Protein AF-A0A945Q349-F1 (afdb_monomer)

Sequence (200 aa):
MTHVNSIQRQEYARFEGAGATAEVVLVQARHFFLENVSLNFPQTTENVIGLWNAFKGKDIKMAKAVWYHPELAGFWYRPFSAASGPSCIAFTSEWDIHAADEKLRPDMALLGYYCAPKGQALGPVEAEKVIDTIGVGGVNKSFRGNSLELAMAPDPNQQEPLARLVRGASASGGGAGTDYFPFNMAEVYTIHGGCSGTDC

Solvent-accessible surface area (backbone atoms only — not comparable to full-atom values): 11365 Å² total; per-residue (Å²): 79,77,50,74,62,79,42,32,38,34,40,42,49,40,33,51,51,93,69,24,43,32,43,39,38,42,40,33,38,29,71,48,96,88,49,44,39,27,29,64,72,92,72,43,46,72,60,52,51,68,51,30,46,72,44,61,96,56,67,70,50,71,57,74,74,44,81,47,72,54,93,83,47,51,31,43,33,21,44,32,31,39,96,87,54,37,30,27,36,23,33,32,34,59,37,72,55,41,88,69,4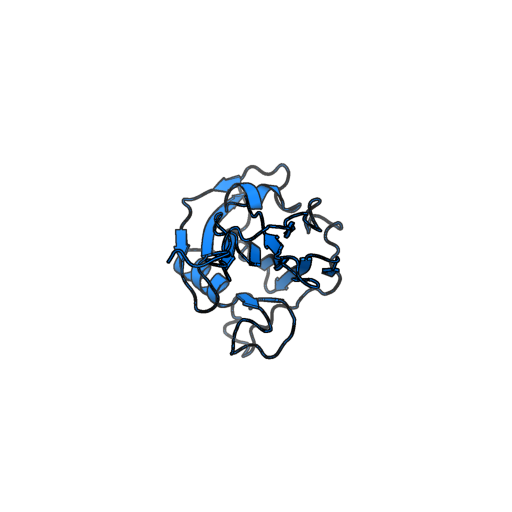2,92,82,57,37,22,30,32,39,38,41,36,38,40,30,41,26,76,90,42,83,64,48,73,70,57,47,49,56,48,56,64,30,55,40,44,28,79,71,35,90,90,39,92,50,88,50,82,46,51,41,45,80,72,54,96,87,50,100,67,48,71,33,46,69,48,82,74,65,50,48,81,51,92,54,39,41,24,90,60,66,82,69,92,37,60,42,80,54,81,67,94,76,70,82,86,65,95,79,126

Mean predicted aligned error: 9.29 Å

Structure (mmCIF, N/CA/C/O backbone):
data_AF-A0A945Q349-F1
#
_entry.id   AF-A0A945Q349-F1
#
loop_
_atom_site.group_PDB
_atom_site.id
_atom_site.type_symbol
_atom_site.label_atom_id
_atom_site.label_alt_id
_atom_site.label_comp_id
_atom_site.label_asym_id
_atom_site.label_entity_id
_atom_site.label_seq_id
_atom_site.pdbx_PDB_ins_code
_atom_site.Cartn_x
_atom_site.Cartn_y
_atom_site.Cartn_z
_atom_site.occupancy
_atom_site.B_iso_or_equiv
_atom_site.auth_seq_id
_atom_site.auth_comp_id
_atom_site.auth_asym_id
_atom_site.auth_atom_id
_atom_site.pdbx_PDB_model_num
ATOM 1 N N . MET A 1 1 ? -2.811 -14.040 -2.163 1.00 72.06 1 MET A N 1
ATOM 2 C CA . MET A 1 1 ? -2.972 -14.422 -3.583 1.00 72.06 1 MET A CA 1
ATOM 3 C C . MET A 1 1 ? -1.786 -13.872 -4.349 1.00 72.06 1 MET A C 1
ATOM 5 O O . MET A 1 1 ? -1.480 -12.703 -4.178 1.00 72.06 1 MET A O 1
ATOM 9 N N . THR A 1 2 ? -1.119 -14.687 -5.162 1.00 78.38 2 THR A N 1
ATOM 10 C CA . THR A 1 2 ? 0.006 -14.230 -5.990 1.00 78.38 2 THR A CA 1
ATOM 11 C C . THR A 1 2 ? -0.418 -14.242 -7.450 1.00 78.38 2 THR A C 1
ATOM 13 O O . THR A 1 2 ? -0.973 -15.234 -7.916 1.00 78.38 2 THR A O 1
ATOM 16 N N . HIS A 1 3 ? -0.162 -13.148 -8.159 1.00 79.69 3 HIS A N 1
ATOM 17 C CA . HIS A 1 3 ? -0.365 -13.034 -9.598 1.00 79.69 3 HIS A CA 1
ATOM 18 C C . HIS A 1 3 ? 0.970 -12.703 -10.263 1.00 79.69 3 HIS A C 1
ATOM 20 O O . HIS A 1 3 ? 1.715 -11.855 -9.777 1.00 79.69 3 HIS A O 1
ATOM 26 N N . VAL A 1 4 ? 1.293 -13.374 -11.364 1.00 81.62 4 VAL A N 1
ATOM 27 C CA . VAL A 1 4 ? 2.570 -13.199 -12.064 1.00 81.62 4 VAL A CA 1
ATOM 28 C C . VAL A 1 4 ? 2.305 -13.142 -13.559 1.00 81.62 4 VAL A C 1
ATOM 30 O O . VAL A 1 4 ? 1.641 -14.024 -14.096 1.00 81.62 4 VAL A O 1
ATOM 33 N N . ASN A 1 5 ? 2.850 -12.130 -14.229 1.00 83.19 5 ASN A N 1
ATOM 34 C CA . ASN A 1 5 ? 2.959 -12.091 -15.685 1.00 83.19 5 ASN A CA 1
ATOM 35 C C . ASN A 1 5 ? 4.443 -11.946 -16.095 1.00 83.19 5 ASN A C 1
ATOM 37 O O . ASN A 1 5 ? 5.346 -12.169 -15.276 1.00 83.19 5 ASN A O 1
ATOM 41 N N . SER A 1 6 ? 4.706 -11.639 -17.368 1.00 83.50 6 SER A N 1
ATOM 42 C CA . SER A 1 6 ? 6.069 -11.509 -17.902 1.00 83.50 6 SER A CA 1
ATOM 43 C C . SER A 1 6 ? 6.864 -10.361 -17.277 1.00 83.50 6 SER A C 1
ATOM 45 O O . SER A 1 6 ? 8.062 -10.526 -17.079 1.00 83.50 6 SER A O 1
ATOM 47 N N . ILE A 1 7 ? 6.207 -9.252 -16.927 1.00 86.56 7 ILE A N 1
ATOM 48 C CA . ILE A 1 7 ? 6.857 -7.986 -16.551 1.00 86.56 7 ILE A CA 1
ATOM 49 C C . ILE A 1 7 ? 6.587 -7.549 -15.103 1.00 86.56 7 ILE A C 1
ATOM 51 O O . ILE A 1 7 ? 7.172 -6.588 -14.625 1.00 86.56 7 ILE A O 1
ATOM 55 N N . GLN A 1 8 ? 5.724 -8.244 -14.360 1.00 89.19 8 GLN A N 1
ATOM 56 C CA . GLN A 1 8 ? 5.479 -7.962 -12.944 1.00 89.19 8 GLN A CA 1
ATOM 57 C C . GLN A 1 8 ? 5.012 -9.190 -12.157 1.00 89.19 8 GLN A C 1
ATOM 59 O O . GLN A 1 8 ? 4.338 -10.093 -12.667 1.00 89.19 8 GLN A O 1
ATOM 64 N N . ARG A 1 9 ? 5.344 -9.188 -10.868 1.00 86.12 9 ARG A N 1
ATOM 65 C CA . ARG A 1 9 ? 4.814 -10.072 -9.828 1.00 86.12 9 ARG A CA 1
ATOM 66 C C . ARG A 1 9 ? 4.023 -9.227 -8.838 1.00 86.12 9 ARG A C 1
ATOM 68 O O . ARG A 1 9 ? 4.457 -8.151 -8.455 1.00 86.12 9 ARG A O 1
ATOM 75 N N . GLN A 1 10 ? 2.874 -9.728 -8.412 1.00 87.19 10 GLN A N 1
ATOM 76 C CA . GLN A 1 10 ? 2.040 -9.094 -7.403 1.00 87.19 10 GLN A CA 1
ATOM 77 C C . GLN A 1 10 ? 1.653 -10.086 -6.322 1.00 87.19 10 GLN A C 1
ATOM 79 O O . GLN A 1 10 ? 1.307 -11.236 -6.608 1.00 87.19 10 GLN A O 1
ATOM 84 N N . GLU A 1 11 ? 1.663 -9.625 -5.082 1.00 84.75 11 GLU A N 1
ATOM 85 C CA . GLU A 1 11 ? 1.237 -10.393 -3.926 1.00 84.75 11 GLU A CA 1
ATOM 86 C C . GLU A 1 11 ? 0.206 -9.601 -3.134 1.00 84.75 11 GLU A C 1
ATOM 88 O O . GLU A 1 11 ? 0.479 -8.509 -2.658 1.00 84.75 11 GLU A O 1
ATOM 93 N N . TYR A 1 12 ? -0.985 -10.172 -3.008 1.00 85.75 12 TYR A N 1
ATOM 94 C CA . TYR A 1 12 ? -2.053 -9.683 -2.150 1.00 85.75 12 TYR A CA 1
ATOM 95 C C . TYR A 1 12 ? -2.112 -10.513 -0.868 1.00 85.75 12 TYR A C 1
ATOM 97 O O . TYR A 1 12 ? -2.167 -11.751 -0.930 1.00 85.75 12 TYR A O 1
ATOM 105 N N . ALA A 1 13 ? -2.190 -9.846 0.277 1.00 82.75 13 ALA A N 1
ATOM 106 C CA . ALA A 1 13 ? -2.392 -10.467 1.574 1.00 82.75 13 ALA A CA 1
ATOM 107 C C . ALA A 1 13 ? -3.479 -9.737 2.365 1.00 82.75 13 ALA A C 1
ATOM 109 O O . ALA A 1 13 ? -3.494 -8.509 2.439 1.00 82.75 13 ALA A O 1
ATOM 110 N N . ARG A 1 14 ? -4.355 -10.519 3.001 1.00 84.69 14 ARG A N 1
ATOM 111 C CA . ARG A 1 14 ? -5.275 -10.052 4.038 1.00 84.69 14 ARG A CA 1
ATOM 112 C C . ARG A 1 14 ? -4.852 -10.649 5.367 1.00 84.69 14 ARG A C 1
ATOM 114 O O . ARG A 1 14 ? -4.604 -11.855 5.460 1.00 84.69 14 ARG A O 1
ATOM 121 N N . PHE A 1 15 ? -4.805 -9.802 6.380 1.00 81.00 15 PHE A N 1
ATOM 122 C CA . PHE A 1 15 ? -4.450 -10.158 7.740 1.00 81.00 15 PHE A CA 1
ATOM 123 C C . PHE A 1 15 ? -5.604 -9.797 8.671 1.00 81.00 15 PHE A C 1
ATOM 125 O O . PHE A 1 15 ? -6.173 -8.708 8.578 1.00 81.00 15 PHE A O 1
ATOM 132 N N . GLU A 1 16 ? -5.952 -10.719 9.565 1.00 80.38 16 GLU A N 1
ATOM 133 C CA . GLU A 1 16 ? -6.969 -10.508 10.595 1.00 80.38 16 GLU A CA 1
ATOM 134 C C . GLU A 1 16 ? -6.518 -11.121 11.916 1.00 80.38 16 GLU A C 1
ATOM 136 O O . GLU A 1 16 ? -5.998 -12.239 11.961 1.00 80.38 16 GLU A O 1
ATOM 141 N N . GLY A 1 17 ? -6.739 -10.394 13.007 1.00 74.12 17 GLY A N 1
ATOM 142 C CA . GLY A 1 17 ? -6.363 -10.836 14.345 1.00 74.12 17 GLY A CA 1
ATOM 143 C C . GLY A 1 17 ? -6.770 -9.815 15.398 1.00 74.12 17 GLY A C 1
ATOM 144 O O . GLY A 1 17 ? -6.710 -8.617 15.145 1.00 74.12 17 GLY A O 1
ATOM 145 N N . ALA A 1 18 ? -7.233 -10.285 16.560 1.00 77.31 18 ALA A N 1
ATOM 146 C CA . ALA A 1 18 ? -7.621 -9.440 17.699 1.00 77.31 18 ALA A CA 1
ATOM 147 C C . ALA A 1 18 ? -8.609 -8.290 17.366 1.00 77.31 18 ALA A C 1
ATOM 149 O O . ALA A 1 18 ? -8.629 -7.262 18.036 1.00 77.31 18 ALA A O 1
ATOM 150 N N . GLY A 1 19 ? -9.442 -8.449 16.329 1.00 78.38 19 GLY A N 1
ATOM 151 C CA . GLY A 1 19 ? -10.386 -7.422 15.868 1.00 78.38 19 GLY A CA 1
ATOM 152 C C . GLY A 1 19 ? -9.786 -6.345 14.956 1.00 78.38 19 GLY A C 1
ATOM 153 O O . GLY A 1 19 ? -10.523 -5.467 14.514 1.00 78.38 19 GLY A O 1
ATOM 154 N N . ALA A 1 20 ? -8.488 -6.418 14.657 1.00 84.62 20 ALA A N 1
ATOM 155 C CA . ALA A 1 20 ? -7.835 -5.623 13.629 1.00 84.62 20 ALA A CA 1
ATOM 156 C C . ALA A 1 20 ? -7.927 -6.310 12.257 1.00 84.62 20 ALA A C 1
ATOM 158 O O . ALA A 1 20 ? -8.031 -7.540 12.158 1.00 84.62 20 ALA A O 1
ATOM 159 N N . THR A 1 21 ? -7.827 -5.511 11.195 1.00 88.06 21 THR A N 1
ATOM 160 C CA . THR A 1 21 ? -7.819 -5.982 9.802 1.00 88.06 21 THR A CA 1
ATOM 161 C C . THR A 1 21 ? -6.804 -5.194 8.994 1.00 88.06 21 THR A C 1
ATOM 163 O O . THR A 1 21 ? -6.750 -3.973 9.109 1.00 88.06 21 THR A O 1
ATOM 166 N N . ALA A 1 22 ? -6.050 -5.867 8.134 1.00 89.19 22 ALA A N 1
ATOM 167 C CA . ALA A 1 22 ? -5.211 -5.217 7.140 1.00 89.19 22 ALA A CA 1
ATOM 168 C C . ALA A 1 22 ? -5.319 -5.908 5.787 1.00 89.19 22 ALA A C 1
ATOM 170 O O . ALA A 1 22 ? -5.461 -7.130 5.711 1.00 89.19 22 ALA A O 1
ATOM 171 N N . GLU A 1 23 ? -5.207 -5.120 4.726 1.00 90.75 23 GLU A N 1
ATOM 172 C CA . GLU A 1 23 ? -5.046 -5.620 3.368 1.00 90.75 23 GLU A CA 1
ATOM 173 C C . GLU A 1 23 ?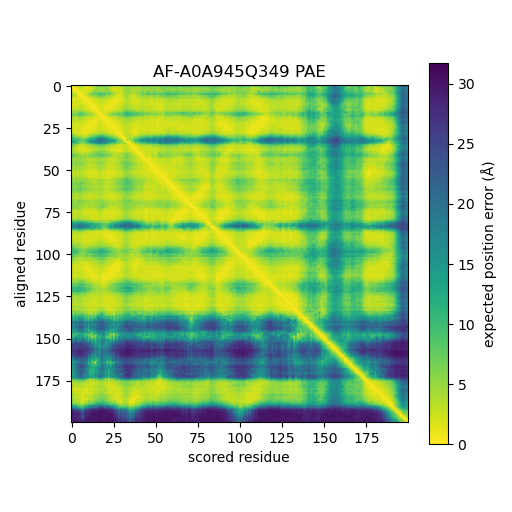 -3.887 -4.900 2.702 1.00 90.75 23 GLU A C 1
ATOM 175 O O . GLU A 1 23 ? -3.766 -3.677 2.794 1.00 90.75 23 GLU A O 1
ATOM 180 N N . VAL A 1 24 ? -3.018 -5.676 2.060 1.00 89.75 24 VAL A N 1
ATOM 181 C CA . VAL A 1 24 ? -1.764 -5.183 1.500 1.00 89.75 24 VAL A CA 1
ATOM 182 C C . VAL A 1 24 ? -1.528 -5.820 0.141 1.00 89.75 24 VAL A C 1
ATOM 184 O O . VAL A 1 24 ? -1.750 -7.019 -0.047 1.00 89.75 24 VAL A O 1
ATOM 187 N N . VAL A 1 25 ? -1.072 -5.007 -0.806 1.00 90.38 25 VAL A N 1
ATOM 188 C CA . VAL A 1 25 ? -0.581 -5.441 -2.109 1.00 90.38 25 VAL A CA 1
ATOM 189 C C . VAL A 1 25 ? 0.860 -4.990 -2.262 1.00 90.38 25 VAL A C 1
ATOM 191 O O . VAL A 1 25 ? 1.165 -3.808 -2.130 1.00 90.38 25 VAL A O 1
ATOM 194 N N . LEU A 1 26 ? 1.722 -5.949 -2.576 1.00 89.38 26 LEU A N 1
ATOM 195 C CA . LEU A 1 26 ? 3.074 -5.733 -3.064 1.00 89.38 26 LEU A CA 1
ATOM 196 C C . LEU A 1 26 ? 3.083 -5.927 -4.580 1.00 89.38 26 LEU A C 1
ATOM 198 O O . LEU A 1 26 ? 2.546 -6.918 -5.080 1.00 89.38 26 LEU A O 1
ATOM 202 N N . VAL A 1 27 ? 3.724 -5.015 -5.298 1.00 90.44 27 VAL A N 1
ATOM 203 C CA . VAL A 1 27 ? 3.967 -5.082 -6.738 1.00 90.44 27 VAL A CA 1
ATOM 204 C C . VAL A 1 27 ? 5.467 -4.990 -6.971 1.00 90.44 27 VAL A C 1
ATOM 206 O O . VAL A 1 27 ? 6.139 -4.137 -6.402 1.00 90.44 27 VAL A O 1
ATOM 209 N N . GLN A 1 28 ? 5.978 -5.890 -7.800 1.00 89.81 28 GLN A N 1
ATOM 210 C CA . GLN A 1 28 ? 7.383 -5.997 -8.161 1.00 89.81 28 GLN A CA 1
ATOM 211 C C . GLN A 1 28 ? 7.502 -6.037 -9.683 1.00 89.81 28 GLN A C 1
ATOM 213 O O . GLN A 1 28 ? 6.924 -6.926 -10.319 1.00 89.81 28 GLN A O 1
ATOM 218 N N . ALA A 1 29 ? 8.266 -5.115 -10.261 1.00 88.44 29 ALA A N 1
ATOM 219 C CA . ALA A 1 29 ? 8.707 -5.180 -11.644 1.00 88.44 29 ALA A CA 1
ATOM 220 C C . ALA A 1 29 ? 9.569 -6.431 -11.855 1.00 88.44 29 ALA A C 1
ATOM 222 O O . ALA A 1 29 ? 10.336 -6.857 -10.990 1.00 88.44 29 ALA A O 1
ATOM 223 N N . ARG A 1 30 ? 9.410 -7.069 -13.011 1.00 83.94 30 ARG A N 1
ATOM 224 C CA . ARG A 1 30 ? 10.213 -8.221 -13.412 1.00 83.94 30 ARG A CA 1
ATOM 225 C C . ARG A 1 30 ? 10.948 -7.875 -14.687 1.00 83.94 30 ARG A C 1
ATOM 227 O O . ARG A 1 30 ? 10.350 -7.843 -15.757 1.00 83.94 30 ARG A O 1
ATOM 234 N N . HIS A 1 31 ? 12.252 -7.701 -14.559 1.00 75.94 31 HIS A N 1
ATOM 235 C CA . HIS A 1 31 ? 13.147 -7.618 -15.703 1.00 75.94 31 HIS A CA 1
ATOM 236 C C . HIS A 1 31 ? 13.189 -8.984 -16.393 1.00 75.94 31 HIS A C 1
ATOM 238 O O . HIS A 1 31 ? 13.542 -9.997 -15.779 1.00 75.94 31 HIS A O 1
ATOM 244 N N . PHE A 1 32 ? 12.773 -9.031 -17.655 1.00 67.12 32 PHE A N 1
ATOM 245 C CA . PHE A 1 32 ? 12.789 -10.240 -18.472 1.00 67.12 32 PHE A CA 1
ATOM 246 C C . PHE A 1 32 ? 13.653 -9.995 -19.713 1.00 67.12 32 PHE A C 1
ATOM 248 O O . PHE A 1 32 ? 13.467 -9.020 -20.437 1.00 67.12 32 PHE A O 1
ATOM 255 N N . PHE A 1 33 ? 14.625 -10.881 -19.947 1.00 70.44 33 PHE A N 1
ATOM 256 C CA . PHE A 1 33 ? 15.688 -10.704 -20.946 1.00 70.44 33 PHE A CA 1
ATOM 257 C C . PHE A 1 33 ? 16.463 -9.379 -20.800 1.00 70.44 33 PHE A C 1
ATOM 259 O O . PHE A 1 33 ? 17.213 -9.223 -19.841 1.00 70.44 33 PHE A O 1
ATOM 266 N N . LEU A 1 34 ? 16.338 -8.483 -21.786 1.00 67.12 34 LEU A N 1
ATOM 267 C CA . LEU A 1 34 ? 17.068 -7.217 -21.936 1.00 67.12 34 LEU A CA 1
ATOM 268 C C . LEU A 1 34 ? 16.143 -6.000 -21.781 1.00 67.12 34 LEU A C 1
ATOM 270 O O . LEU A 1 34 ? 16.553 -4.873 -22.051 1.00 67.12 34 LEU A O 1
ATOM 274 N N . GLU A 1 35 ? 14.882 -6.223 -21.415 1.00 78.19 35 GLU A N 1
ATOM 275 C CA . GLU A 1 35 ? 13.912 -5.151 -21.237 1.00 78.19 35 GLU A CA 1
ATOM 276 C C . GLU A 1 35 ? 14.050 -4.569 -19.834 1.00 78.19 35 GLU A C 1
ATOM 278 O O . GLU A 1 35 ? 13.961 -5.298 -18.844 1.00 78.19 35 GLU A O 1
ATOM 283 N N . ASN A 1 36 ? 14.245 -3.251 -19.755 1.00 85.50 36 ASN A N 1
ATOM 284 C CA . ASN A 1 36 ? 14.149 -2.552 -18.483 1.00 85.50 36 ASN A CA 1
ATOM 285 C C . ASN A 1 36 ? 12.670 -2.346 -18.181 1.00 85.50 36 ASN A C 1
ATOM 287 O O . ASN A 1 36 ? 11.930 -1.817 -19.016 1.00 85.50 36 ASN A O 1
ATOM 291 N N . VAL A 1 37 ? 12.240 -2.770 -17.001 1.00 86.81 37 VAL A N 1
ATOM 292 C CA . VAL A 1 37 ? 10.852 -2.651 -16.563 1.00 86.81 37 VAL A CA 1
ATOM 293 C C . VAL A 1 37 ? 10.821 -1.863 -15.271 1.00 86.81 37 VAL A C 1
ATOM 295 O O . VAL A 1 37 ? 11.586 -2.163 -14.369 1.00 86.81 37 VAL A O 1
ATOM 298 N N . SER A 1 38 ? 9.920 -0.895 -15.169 1.00 91.44 38 SER A N 1
ATOM 299 C CA . SER A 1 38 ? 9.664 -0.171 -13.923 1.00 91.44 38 SER A CA 1
ATOM 300 C C . SER A 1 38 ? 8.165 -0.006 -13.700 1.00 91.44 38 SER A C 1
ATOM 302 O O . SER A 1 38 ? 7.350 -0.275 -14.589 1.00 91.44 38 SER A O 1
ATOM 304 N N . LEU A 1 39 ? 7.771 0.379 -12.490 1.00 91.31 39 LEU A N 1
ATOM 305 C CA . LEU A 1 39 ? 6.374 0.541 -12.113 1.00 91.31 39 LEU A CA 1
ATOM 306 C C . LEU A 1 39 ? 5.931 1.994 -12.292 1.00 91.31 39 LEU A C 1
ATOM 308 O O . LEU A 1 39 ? 6.470 2.919 -11.693 1.00 91.31 39 LEU A O 1
ATOM 312 N N . ASN A 1 40 ? 4.874 2.202 -13.066 1.00 91.62 40 ASN A N 1
ATOM 313 C CA . ASN A 1 40 ? 4.098 3.427 -13.021 1.00 91.62 40 ASN A CA 1
ATOM 314 C C . ASN A 1 40 ? 3.122 3.349 -11.839 1.00 91.62 40 ASN A C 1
ATOM 316 O O . ASN A 1 40 ? 2.070 2.705 -11.916 1.00 91.62 40 ASN A O 1
ATOM 320 N N . PHE A 1 41 ? 3.497 3.980 -10.726 1.00 87.31 41 PHE A N 1
ATOM 321 C CA . PHE A 1 41 ? 2.755 3.933 -9.470 1.00 87.31 41 PHE A CA 1
ATOM 322 C C . PHE A 1 41 ? 2.139 5.301 -9.122 1.00 87.31 41 PHE A C 1
ATOM 324 O O . PHE A 1 41 ? 2.668 6.039 -8.301 1.00 87.31 41 PHE A O 1
ATOM 331 N N . PRO A 1 42 ? 0.981 5.676 -9.701 1.00 85.75 42 PRO A N 1
ATOM 332 C CA . PRO A 1 42 ? 0.341 6.969 -9.434 1.00 85.75 42 PRO A CA 1
ATOM 333 C C . PRO A 1 42 ? -0.468 6.977 -8.122 1.00 85.75 42 PRO A C 1
ATOM 335 O O . PRO A 1 42 ? -1.388 7.784 -7.944 1.00 85.75 42 PRO A O 1
ATOM 338 N N . GLN A 1 43 ? -0.220 6.019 -7.227 1.00 87.94 43 GLN A N 1
ATOM 339 C CA . GLN A 1 43 ? -1.054 5.814 -6.051 1.00 87.94 43 GLN A CA 1
ATOM 340 C C . GLN A 1 43 ? -0.601 6.727 -4.912 1.00 87.94 43 GLN A C 1
ATOM 342 O O . GLN A 1 43 ? 0.571 6.814 -4.571 1.00 87.94 43 GLN A O 1
ATOM 347 N N . THR A 1 44 ? -1.565 7.399 -4.299 1.00 89.81 44 THR A N 1
ATOM 348 C CA . THR A 1 44 ? -1.385 8.224 -3.110 1.00 89.81 44 THR A CA 1
ATOM 349 C C . THR A 1 44 ? -2.181 7.619 -1.964 1.00 89.81 44 THR A C 1
ATOM 351 O O . THR A 1 44 ? -3.167 6.913 -2.164 1.00 89.81 44 THR A O 1
ATOM 354 N N . THR A 1 45 ? -1.835 7.959 -0.726 1.00 89.38 45 THR A N 1
ATOM 355 C CA . THR A 1 45 ? -2.629 7.527 0.439 1.00 89.38 45 THR A CA 1
ATOM 356 C C . THR A 1 45 ? -4.104 7.952 0.377 1.00 89.38 45 THR A C 1
ATOM 358 O O . THR A 1 45 ? -4.939 7.353 1.047 1.00 89.38 45 THR A O 1
ATOM 361 N N . GLU A 1 46 ? -4.441 8.957 -0.438 1.00 88.12 46 GLU A N 1
ATOM 362 C CA . GLU A 1 46 ? -5.813 9.411 -0.670 1.00 88.12 46 GLU A CA 1
ATOM 363 C C . GLU A 1 46 ? -6.590 8.488 -1.609 1.00 88.12 46 GLU A C 1
ATOM 365 O O . GLU A 1 46 ? -7.678 8.027 -1.263 1.00 88.12 46 GLU A O 1
ATOM 370 N N . ASN A 1 47 ? -6.031 8.189 -2.786 1.00 89.75 47 ASN A N 1
ATOM 371 C CA . ASN A 1 47 ? -6.726 7.369 -3.778 1.00 89.75 47 ASN A CA 1
ATOM 372 C C . ASN A 1 47 ? -6.718 5.877 -3.410 1.00 89.75 47 ASN A C 1
ATOM 374 O O . ASN A 1 47 ? -7.687 5.184 -3.720 1.00 89.75 47 ASN A O 1
ATOM 378 N N . VAL A 1 48 ? -5.711 5.406 -2.663 1.00 89.25 48 VAL A N 1
ATOM 379 C CA . VAL A 1 48 ? -5.603 4.005 -2.230 1.00 89.25 48 VAL A CA 1
ATOM 380 C C . VAL A 1 48 ? -6.800 3.568 -1.400 1.00 89.25 48 VAL A C 1
ATOM 382 O O . VAL A 1 48 ? -7.264 2.442 -1.558 1.00 89.25 48 VAL A O 1
ATOM 385 N N . ILE A 1 49 ? -7.358 4.444 -0.561 1.00 89.81 49 ILE A N 1
ATOM 386 C CA . ILE A 1 49 ? -8.538 4.105 0.249 1.00 89.81 49 ILE A CA 1
ATOM 387 C C . ILE A 1 49 ? -9.726 3.736 -0.652 1.00 89.81 49 ILE A C 1
ATOM 389 O O . ILE A 1 49 ? -10.447 2.785 -0.356 1.00 89.81 49 ILE A O 1
ATOM 393 N N . GLY A 1 50 ? -9.895 4.443 -1.773 1.00 87.56 50 GLY A N 1
ATOM 394 C CA . GLY A 1 50 ? -10.969 4.197 -2.738 1.00 87.56 50 GLY A CA 1
ATOM 395 C C . GLY A 1 50 ? -10.828 2.889 -3.520 1.00 87.56 50 GLY A C 1
ATOM 396 O O . GLY A 1 50 ? -11.808 2.417 -4.095 1.00 87.56 50 GLY A O 1
ATOM 397 N N . LEU A 1 51 ? -9.639 2.278 -3.525 1.00 89.06 51 LEU A N 1
ATOM 398 C CA . LEU A 1 51 ? -9.407 1.003 -4.204 1.00 89.06 51 LEU A CA 1
ATOM 399 C C . LEU A 1 51 ? -10.057 -0.163 -3.453 1.00 89.06 51 LEU A C 1
ATOM 401 O O . LEU A 1 51 ? -10.500 -1.126 -4.080 1.00 89.06 51 LEU A O 1
ATOM 405 N N . TRP A 1 52 ? -10.106 -0.097 -2.123 1.00 90.56 52 TRP A N 1
ATOM 406 C CA . TRP A 1 52 ? -10.497 -1.225 -1.285 1.00 90.56 52 TRP A CA 1
ATOM 407 C C . TRP A 1 52 ? -12.012 -1.370 -1.178 1.00 90.56 52 TRP A C 1
ATOM 409 O O . TRP A 1 52 ? -12.734 -0.441 -0.804 1.00 90.56 52 TRP A O 1
ATOM 419 N N . ASN A 1 53 ? -12.497 -2.588 -1.418 1.00 90.88 53 ASN A N 1
ATOM 420 C CA . ASN A 1 53 ? -13.911 -2.943 -1.313 1.00 90.88 53 ASN A CA 1
ATOM 421 C C . ASN A 1 53 ? -14.484 -2.631 0.081 1.00 90.88 53 ASN A C 1
ATOM 423 O O . ASN A 1 53 ? -15.648 -2.243 0.192 1.00 90.88 53 ASN A O 1
ATOM 427 N N . ALA A 1 54 ? -13.650 -2.686 1.124 1.00 88.00 54 ALA A N 1
ATOM 428 C CA . ALA A 1 54 ? -14.018 -2.378 2.502 1.00 88.00 54 ALA A CA 1
ATOM 429 C C . ALA A 1 54 ? -14.487 -0.928 2.717 1.00 88.00 54 ALA A C 1
ATOM 431 O O . ALA A 1 54 ? -15.198 -0.663 3.694 1.00 88.00 54 ALA A O 1
ATOM 432 N N . PHE A 1 55 ? -14.115 0.009 1.839 1.00 89.31 55 PHE A N 1
ATOM 433 C CA . PHE A 1 55 ? -14.419 1.438 1.987 1.00 89.31 55 PHE A CA 1
ATOM 434 C C . PHE A 1 55 ? -15.314 2.006 0.882 1.00 89.31 55 PHE A C 1
ATOM 436 O O . PHE A 1 55 ? -15.706 3.171 0.959 1.00 89.31 55 PHE A O 1
ATOM 443 N N . LYS A 1 56 ? -15.715 1.194 -0.104 1.00 87.88 56 LYS A N 1
ATOM 444 C CA . LYS A 1 56 ? -16.628 1.628 -1.170 1.00 87.88 56 LYS A CA 1
ATOM 445 C C . LYS A 1 56 ? -17.951 2.146 -0.604 1.00 87.88 56 LYS A C 1
ATOM 447 O O . LYS A 1 56 ? -18.603 1.484 0.201 1.00 87.88 56 LYS A O 1
ATOM 452 N N . GLY A 1 57 ? -18.342 3.341 -1.045 1.00 85.19 57 GLY A N 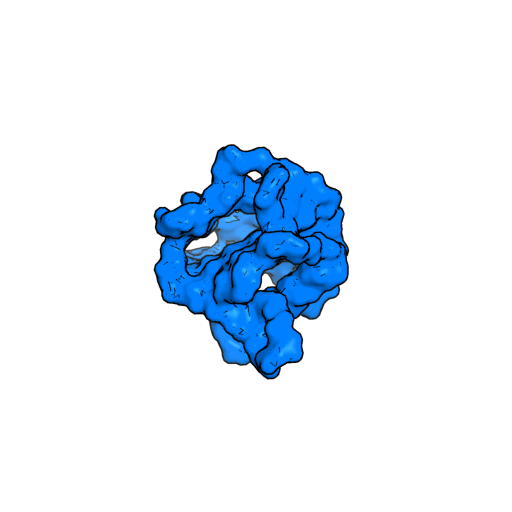1
ATOM 453 C CA . GLY A 1 57 ? -19.592 3.991 -0.643 1.00 85.19 57 GLY A CA 1
ATOM 454 C C . GLY A 1 57 ? -19.634 4.472 0.813 1.00 85.19 57 GLY A C 1
ATOM 455 O O . GLY A 1 57 ? -20.701 4.869 1.276 1.00 85.19 57 GLY A O 1
ATOM 456 N N . LYS A 1 58 ? -18.513 4.436 1.546 1.00 87.62 58 LYS A N 1
ATOM 457 C CA . LYS A 1 58 ? -18.431 4.967 2.912 1.00 87.62 58 LYS A CA 1
ATOM 458 C C . LYS A 1 58 ? -17.986 6.425 2.895 1.00 87.62 58 LYS A C 1
ATOM 460 O O . LYS A 1 58 ? -17.122 6.804 2.113 1.00 87.62 58 LYS A O 1
ATOM 465 N N . ASP A 1 59 ? -18.541 7.216 3.808 1.00 89.00 59 ASP A N 1
ATOM 466 C CA . ASP A 1 59 ? -18.030 8.554 4.100 1.00 89.00 59 ASP A CA 1
ATOM 467 C C . ASP A 1 59 ? -16.760 8.430 4.954 1.00 89.00 59 ASP A C 1
ATOM 469 O O . ASP A 1 59 ? -16.804 7.933 6.089 1.00 89.00 59 ASP A O 1
ATOM 473 N N . ILE A 1 60 ? -15.622 8.811 4.371 1.00 91.50 60 ILE A N 1
ATOM 474 C CA . ILE A 1 60 ? -14.294 8.660 4.963 1.00 91.50 60 ILE A CA 1
ATOM 475 C C . ILE A 1 60 ? -13.745 10.032 5.340 1.00 91.50 60 ILE A C 1
ATOM 477 O O . ILE A 1 60 ? -13.531 10.897 4.494 1.00 91.50 60 ILE A O 1
ATOM 481 N N . LYS A 1 61 ? -13.420 10.197 6.622 1.00 90.88 61 LYS A N 1
ATOM 482 C CA . LYS A 1 61 ? -12.689 11.357 7.128 1.00 90.88 61 LYS A CA 1
ATOM 483 C C . LYS A 1 61 ? -11.206 11.049 7.134 1.00 90.88 61 LYS A C 1
ATOM 485 O O . LYS A 1 61 ? -10.771 10.137 7.837 1.00 90.88 61 LYS A O 1
ATOM 490 N N . MET A 1 62 ? -10.444 11.824 6.375 1.00 90.88 62 MET A N 1
ATOM 491 C CA . MET A 1 62 ? -8.999 11.674 6.264 1.00 90.88 62 MET A CA 1
ATOM 492 C C . MET A 1 62 ? -8.264 12.748 7.064 1.00 90.88 62 MET A C 1
ATOM 494 O O . MET A 1 62 ? -8.660 13.913 7.074 1.00 90.88 62 MET A O 1
ATOM 498 N N . ALA A 1 63 ? -7.176 12.350 7.715 1.00 92.19 63 ALA A N 1
ATOM 499 C CA . ALA A 1 63 ? -6.217 13.262 8.320 1.00 92.19 63 ALA A CA 1
ATOM 500 C C . ALA A 1 63 ? -5.118 13.651 7.315 1.00 92.19 63 ALA A C 1
ATOM 502 O O . ALA A 1 63 ? -5.120 13.238 6.153 1.00 92.19 63 ALA A O 1
ATOM 503 N N . LYS A 1 64 ? -4.153 14.455 7.772 1.00 92.56 64 LYS A N 1
ATOM 504 C CA . LYS A 1 64 ? -2.967 14.801 6.986 1.00 92.56 64 LYS A CA 1
ATOM 505 C C . LYS A 1 64 ? -2.110 13.551 6.743 1.00 92.56 64 LYS A C 1
ATOM 507 O O . LYS A 1 64 ? -1.954 12.727 7.641 1.00 92.56 64 LYS A O 1
ATOM 512 N N . ALA A 1 65 ? -1.538 13.440 5.545 1.00 94.25 65 ALA A N 1
ATOM 513 C CA . ALA A 1 65 ? -0.523 12.431 5.263 1.00 94.25 65 ALA A CA 1
ATOM 514 C C . ALA A 1 65 ? 0.783 12.733 6.017 1.00 94.25 65 ALA A C 1
ATOM 516 O O . ALA A 1 65 ? 1.161 13.896 6.190 1.00 94.25 65 ALA A O 1
ATOM 517 N N . VAL A 1 66 ? 1.475 11.679 6.429 1.00 96.00 66 VAL A N 1
ATOM 518 C CA . VAL A 1 66 ? 2.738 11.710 7.165 1.00 96.00 66 VAL A CA 1
ATOM 519 C C . VAL A 1 66 ? 3.755 10.863 6.411 1.00 96.00 66 VAL A C 1
ATOM 521 O O . VAL A 1 66 ? 3.418 9.799 5.893 1.00 96.00 66 VAL A O 1
ATOM 524 N N . TRP A 1 67 ? 4.986 11.359 6.332 1.00 95.75 67 TRP A N 1
ATOM 525 C CA . TRP A 1 67 ? 6.125 10.602 5.828 1.00 95.75 67 TRP A CA 1
ATOM 526 C C . TRP A 1 67 ? 6.844 9.935 6.994 1.00 95.75 67 TRP A C 1
ATOM 528 O O . TRP A 1 67 ? 7.149 10.601 7.984 1.00 95.75 67 TRP A O 1
ATOM 538 N N . TYR A 1 68 ? 7.130 8.647 6.861 1.00 94.31 68 TYR A N 1
ATOM 539 C CA . TYR A 1 68 ? 7.842 7.851 7.850 1.00 94.31 68 TYR A CA 1
ATOM 540 C C . TYR A 1 68 ? 8.837 6.926 7.160 1.00 94.31 68 TYR A C 1
ATOM 542 O O . TYR A 1 68 ? 8.555 6.411 6.085 1.00 94.31 68 TYR A O 1
ATOM 550 N N . HIS A 1 69 ? 10.010 6.726 7.753 1.00 92.19 69 HIS A N 1
ATOM 551 C CA . HIS A 1 69 ? 11.088 5.962 7.128 1.00 92.19 69 HIS A CA 1
ATOM 552 C C . HIS A 1 69 ? 11.550 4.815 8.043 1.00 92.19 69 HIS A C 1
ATOM 554 O O . HIS A 1 69 ? 12.530 4.987 8.772 1.00 92.19 69 HIS A O 1
ATOM 560 N N . PRO A 1 70 ? 10.865 3.655 8.018 1.00 84.25 70 PRO A N 1
ATOM 561 C CA . PRO A 1 70 ? 11.327 2.426 8.666 1.00 84.25 70 PRO A CA 1
ATOM 562 C C . PRO A 1 70 ? 12.558 1.828 7.955 1.00 84.25 70 PRO A C 1
ATOM 564 O O . PRO A 1 70 ? 13.076 2.384 6.984 1.00 84.25 70 PRO A O 1
ATOM 567 N N . GLU A 1 71 ? 13.025 0.669 8.430 1.00 81.06 71 GLU A N 1
ATOM 568 C CA . GLU A 1 71 ? 14.159 -0.064 7.837 1.00 81.06 71 GLU A CA 1
ATOM 569 C C . GLU A 1 71 ? 13.885 -0.535 6.396 1.00 81.06 71 GLU A C 1
ATOM 571 O O . GLU A 1 71 ? 14.798 -0.529 5.575 1.00 81.06 71 GLU A O 1
ATOM 576 N N . LEU A 1 72 ? 12.644 -0.934 6.085 1.00 80.19 72 LEU A N 1
ATOM 577 C CA . LEU A 1 72 ? 12.269 -1.487 4.777 1.00 80.19 72 LEU A CA 1
ATOM 578 C C . LEU A 1 72 ? 12.397 -0.451 3.646 1.00 80.19 72 LEU A C 1
ATOM 580 O O . LEU A 1 72 ? 13.122 -0.677 2.682 1.00 80.19 72 LEU A O 1
ATOM 584 N N . ALA A 1 73 ? 11.665 0.657 3.744 1.00 86.94 73 ALA A N 1
ATOM 585 C CA . ALA A 1 73 ? 11.583 1.704 2.725 1.00 86.94 73 ALA A CA 1
ATOM 586 C C . ALA A 1 73 ? 10.916 2.952 3.319 1.00 86.94 73 ALA A C 1
ATOM 588 O O . ALA A 1 73 ? 10.394 2.900 4.426 1.00 86.94 73 ALA A O 1
ATOM 589 N N . GLY A 1 74 ? 10.883 4.068 2.592 1.00 91.81 74 GLY A N 1
ATOM 590 C CA . GLY A 1 74 ? 10.081 5.229 2.984 1.00 91.81 74 GLY A CA 1
ATOM 591 C C . GLY A 1 74 ? 8.585 5.018 2.715 1.00 91.81 74 GLY A C 1
ATOM 592 O O . GLY A 1 74 ? 8.205 4.560 1.638 1.00 91.81 74 GLY A O 1
ATOM 593 N N . PHE A 1 75 ? 7.730 5.361 3.677 1.00 94.38 75 PHE A N 1
ATOM 594 C CA . PHE A 1 75 ? 6.276 5.232 3.609 1.00 94.38 75 PHE A CA 1
ATOM 595 C C . PHE A 1 75 ? 5.597 6.592 3.728 1.00 94.38 75 PHE A C 1
ATOM 597 O O . PHE A 1 75 ? 5.839 7.358 4.663 1.00 94.38 75 PHE A O 1
ATOM 604 N N . TRP A 1 76 ? 4.639 6.840 2.842 1.00 96.50 76 TRP A N 1
ATOM 605 C CA . TRP A 1 76 ? 3.561 7.775 3.130 1.00 96.50 76 TRP A CA 1
ATOM 606 C C . TRP A 1 76 ? 2.441 7.012 3.820 1.00 96.50 76 TRP A C 1
ATOM 608 O O . TRP A 1 76 ? 1.960 6.015 3.288 1.00 96.50 76 TRP A O 1
ATOM 618 N N . TYR A 1 77 ? 1.972 7.501 4.965 1.00 96.19 77 TYR A N 1
ATOM 619 C CA . TYR A 1 77 ? 0.757 6.996 5.594 1.00 96.19 77 TYR A CA 1
ATOM 620 C C . TYR A 1 77 ? -0.238 8.113 5.884 1.00 96.19 77 TYR A C 1
ATOM 622 O O . TYR A 1 77 ? 0.121 9.280 6.028 1.00 96.19 77 TYR A O 1
ATOM 630 N N . ARG A 1 78 ? -1.522 7.769 5.947 1.00 95.62 78 ARG A N 1
ATOM 631 C CA . ARG A 1 78 ? -2.600 8.714 6.235 1.00 95.62 78 ARG A CA 1
ATOM 632 C C . ARG A 1 78 ? -3.620 8.075 7.170 1.00 95.62 78 ARG A C 1
ATOM 634 O O . ARG A 1 78 ? -4.282 7.118 6.762 1.00 95.62 78 ARG A O 1
ATOM 641 N N . PRO A 1 79 ? -3.784 8.599 8.395 1.00 94.88 79 PRO A N 1
ATOM 642 C CA . PRO A 1 79 ? -4.873 8.187 9.265 1.00 94.88 79 PRO A CA 1
ATOM 643 C C . PRO A 1 79 ? -6.232 8.549 8.661 1.00 94.88 79 PRO A C 1
ATOM 645 O O . PRO A 1 79 ? -6.406 9.629 8.090 1.00 94.88 79 PRO A O 1
ATOM 648 N N . PHE A 1 80 ? -7.211 7.663 8.809 1.00 93.69 80 PHE A N 1
ATOM 649 C CA . PHE A 1 80 ? -8.585 7.898 8.386 1.00 93.69 80 PHE A CA 1
ATOM 650 C C . PHE A 1 80 ? -9.592 7.139 9.258 1.00 93.69 80 PHE A C 1
ATOM 652 O O . PHE A 1 80 ? -9.248 6.225 10.009 1.00 93.69 80 PHE A O 1
ATOM 659 N N . SER A 1 81 ? -10.863 7.529 9.173 1.00 90.62 81 SER A N 1
ATOM 660 C CA . SER A 1 81 ? -11.970 6.835 9.841 1.00 90.62 81 SER A CA 1
ATOM 661 C C . SER A 1 81 ? -13.269 6.972 9.052 1.00 90.62 81 SER A C 1
ATOM 663 O O . SER A 1 81 ? -13.513 7.994 8.413 1.00 90.62 81 SER A O 1
ATOM 665 N N . ALA A 1 82 ? -14.126 5.953 9.122 1.00 84.81 82 ALA A N 1
ATOM 666 C CA . ALA A 1 82 ? -15.537 6.092 8.763 1.00 84.81 82 ALA A CA 1
ATOM 667 C C . ALA A 1 82 ? -16.320 6.605 9.987 1.00 84.81 82 ALA A C 1
ATOM 669 O O . ALA A 1 82 ? -15.907 6.329 11.111 1.00 84.81 82 ALA A O 1
ATOM 670 N N . ALA A 1 83 ? -17.451 7.298 9.798 1.00 72.06 83 ALA A N 1
ATOM 671 C CA . ALA A 1 83 ? -18.202 8.041 10.835 1.00 72.06 83 ALA A CA 1
ATOM 672 C C . ALA A 1 83 ? -18.561 7.287 12.147 1.00 72.06 83 ALA A C 1
ATOM 674 O O . ALA A 1 83 ? -18.959 7.911 13.128 1.00 72.06 83 ALA A O 1
ATOM 675 N N . SER A 1 84 ? -18.380 5.967 12.197 1.00 67.62 84 SER A N 1
ATOM 676 C CA . SER A 1 84 ? -18.476 5.115 13.395 1.00 67.62 84 SER A CA 1
ATOM 677 C C . SER A 1 84 ? -17.610 3.844 13.285 1.00 67.62 84 SER A C 1
ATOM 679 O O . SER A 1 84 ? -17.896 2.818 13.910 1.00 67.62 84 SER A O 1
ATOM 681 N N . GLY A 1 85 ? -16.608 3.881 12.404 1.00 70.38 85 GLY A N 1
ATOM 682 C CA . GLY A 1 85 ? -15.736 2.760 12.073 1.00 70.38 85 GLY A CA 1
ATOM 683 C C . GLY A 1 85 ? -14.475 2.704 12.937 1.00 70.38 85 GLY A C 1
ATOM 684 O O . GLY A 1 85 ? -14.227 3.610 13.734 1.00 70.38 85 GLY A O 1
ATOM 685 N N . PRO A 1 86 ? -13.673 1.637 12.793 1.00 77.38 86 PRO A N 1
ATOM 686 C CA . PRO A 1 86 ? -12.347 1.583 13.394 1.00 77.38 86 PRO A CA 1
ATOM 687 C C . PRO A 1 86 ? -11.464 2.742 12.912 1.00 77.38 86 PRO A C 1
ATOM 689 O O . PRO A 1 86 ? -11.672 3.295 11.828 1.00 77.38 86 PRO A O 1
ATOM 692 N N . SER A 1 87 ? -10.472 3.098 13.728 1.00 90.69 87 SER A N 1
ATOM 693 C CA . SER A 1 87 ? -9.404 4.007 13.319 1.00 90.69 87 SER A CA 1
ATOM 694 C C . SER A 1 87 ? -8.446 3.245 12.406 1.00 90.69 87 SER A C 1
ATOM 696 O O . SER A 1 87 ? -8.000 2.151 12.757 1.00 90.69 87 SER A O 1
ATOM 698 N N . CYS A 1 88 ? -8.175 3.789 11.224 1.00 93.81 88 CYS A N 1
ATOM 699 C CA . CYS A 1 88 ? -7.387 3.122 10.197 1.00 93.81 88 CYS A CA 1
ATOM 700 C C . CYS A 1 88 ? -6.245 4.012 9.702 1.00 93.81 88 CYS A C 1
ATOM 702 O O . CYS A 1 88 ? -6.271 5.231 9.866 1.00 93.81 88 CYS A O 1
ATOM 704 N N . ILE A 1 89 ? -5.265 3.397 9.049 1.00 94.94 89 ILE A N 1
ATOM 705 C CA . ILE A 1 89 ? -4.240 4.058 8.246 1.00 94.94 89 ILE A CA 1
ATOM 706 C C . ILE A 1 89 ? -4.244 3.466 6.848 1.00 94.94 89 ILE A C 1
ATOM 708 O O . ILE A 1 89 ? -4.386 2.257 6.685 1.00 94.94 89 ILE A O 1
ATOM 712 N N . ALA A 1 90 ? -4.101 4.319 5.842 1.00 95.50 90 ALA A N 1
ATOM 713 C CA . ALA A 1 90 ? -3.714 3.909 4.501 1.00 95.50 90 ALA A CA 1
ATOM 714 C C . ALA A 1 90 ? -2.228 4.188 4.341 1.00 95.50 90 ALA A C 1
ATOM 716 O O . ALA A 1 90 ? -1.747 5.191 4.870 1.00 95.50 90 ALA A O 1
ATOM 717 N N . PHE A 1 91 ? -1.514 3.336 3.620 1.00 95.44 91 PHE A N 1
ATOM 718 C CA . PHE A 1 91 ? -0.090 3.521 3.389 1.00 95.44 91 PHE A CA 1
ATOM 719 C C . PHE A 1 91 ? 0.304 3.166 1.963 1.00 95.44 91 PHE A C 1
ATOM 721 O O . PHE A 1 91 ? -0.301 2.297 1.331 1.00 95.44 91 PHE A O 1
ATOM 728 N N . THR A 1 92 ? 1.329 3.860 1.481 1.00 96.19 92 THR A N 1
ATOM 729 C CA . THR A 1 92 ? 2.009 3.598 0.217 1.00 96.19 92 THR A CA 1
ATOM 730 C C . THR A 1 92 ? 3.515 3.700 0.407 1.00 96.19 92 THR A C 1
ATOM 732 O O . THR A 1 92 ? 3.994 4.528 1.183 1.00 96.19 92 THR A O 1
ATOM 735 N N . SER A 1 93 ? 4.262 2.873 -0.310 1.00 94.50 93 SER A N 1
ATOM 736 C CA . SER A 1 93 ? 5.720 2.914 -0.350 1.00 94.50 93 SER A CA 1
ATOM 737 C C . SER A 1 93 ? 6.216 2.510 -1.731 1.00 94.50 93 SER A C 1
ATOM 739 O O . SER A 1 93 ? 5.588 1.694 -2.405 1.00 94.50 93 SER A O 1
ATOM 741 N N . GLU A 1 94 ? 7.334 3.101 -2.129 1.00 93.75 94 GLU A N 1
ATOM 742 C CA . GLU A 1 94 ? 8.019 2.894 -3.399 1.00 93.75 94 GLU A CA 1
ATOM 743 C C . GLU A 1 94 ? 9.520 2.810 -3.110 1.00 93.75 94 GLU A C 1
ATOM 745 O O . GLU A 1 94 ? 10.045 3.619 -2.339 1.00 93.75 94 GLU A O 1
ATOM 750 N N . TRP A 1 95 ? 10.216 1.834 -3.691 1.00 92.12 95 TRP A N 1
ATOM 751 C CA . TRP A 1 95 ? 11.666 1.695 -3.542 1.00 92.12 95 TRP A CA 1
ATOM 752 C C . TRP A 1 95 ? 12.293 0.978 -4.741 1.00 92.12 95 TRP A C 1
ATOM 754 O O . TRP A 1 95 ? 11.615 0.662 -5.720 1.00 92.12 95 TRP A O 1
ATOM 764 N N . ASP A 1 96 ? 13.611 0.779 -4.674 1.00 87.31 96 ASP A N 1
ATOM 765 C CA . ASP A 1 96 ? 14.431 0.259 -5.773 1.00 87.31 96 ASP A CA 1
ATOM 766 C C . ASP A 1 96 ? 14.280 1.108 -7.044 1.00 87.31 96 ASP A C 1
ATOM 768 O O . ASP A 1 96 ? 13.987 0.622 -8.131 1.00 87.31 96 ASP A O 1
ATOM 772 N N . ILE A 1 97 ? 14.456 2.424 -6.889 1.00 85.06 97 ILE A N 1
ATOM 773 C CA . ILE A 1 97 ? 14.425 3.375 -8.003 1.00 85.06 97 ILE A CA 1
ATOM 774 C C . ILE A 1 97 ? 15.720 3.250 -8.803 1.00 85.06 97 ILE A C 1
ATOM 776 O O . ILE A 1 97 ? 16.819 3.505 -8.297 1.00 85.06 97 ILE A O 1
ATOM 780 N N . HIS A 1 98 ? 15.594 2.909 -10.081 1.00 79.06 98 HIS A N 1
ATOM 781 C CA . HIS A 1 98 ? 16.731 2.870 -10.985 1.00 79.06 98 HIS A CA 1
ATOM 782 C C . HIS A 1 98 ? 17.106 4.272 -11.459 1.00 79.06 98 HIS A C 1
ATOM 784 O O . HIS A 1 98 ? 16.365 4.910 -12.197 1.00 79.06 98 HIS A O 1
ATOM 790 N N . ALA A 1 99 ? 18.318 4.717 -11.120 1.00 77.88 99 ALA A N 1
ATOM 791 C CA . ALA A 1 99 ? 18.850 6.003 -11.583 1.00 77.88 99 ALA A CA 1
ATOM 792 C C . ALA A 1 99 ? 18.953 6.114 -13.120 1.00 77.88 99 ALA A C 1
ATOM 794 O O . ALA A 1 99 ? 19.037 7.216 -13.650 1.00 77.88 99 ALA A O 1
ATOM 795 N N . ALA A 1 100 ? 18.964 4.979 -13.829 1.00 77.31 100 ALA A N 1
ATOM 796 C CA . ALA A 1 100 ? 18.958 4.927 -15.289 1.00 77.31 100 ALA A CA 1
ATOM 797 C C . ALA A 1 100 ? 17.555 5.096 -15.906 1.00 77.31 100 ALA A C 1
ATOM 799 O O . ALA A 1 100 ? 17.447 5.285 -17.116 1.00 77.31 100 ALA A O 1
ATOM 800 N N . ASP A 1 101 ? 16.483 5.009 -15.111 1.00 81.25 101 ASP A N 1
ATOM 801 C CA . ASP A 1 101 ? 15.154 5.438 -15.541 1.00 81.25 101 ASP A CA 1
ATOM 802 C C . ASP A 1 101 ? 15.056 6.959 -15.378 1.00 81.25 101 ASP A C 1
ATOM 804 O O . ASP A 1 101 ? 15.026 7.476 -14.263 1.00 81.25 101 ASP A O 1
ATOM 808 N N . GLU A 1 102 ? 14.973 7.690 -16.489 1.00 83.62 102 GLU A N 1
ATOM 809 C CA . GLU A 1 102 ? 14.841 9.155 -16.488 1.00 83.62 102 GLU A CA 1
ATOM 810 C C . GLU A 1 102 ? 13.601 9.643 -15.726 1.00 83.62 102 GLU A C 1
ATOM 812 O O . GLU A 1 102 ? 13.570 10.772 -15.235 1.00 83.62 102 GLU A O 1
ATOM 817 N N . LYS A 1 103 ? 12.571 8.794 -15.613 1.00 86.56 103 LYS A N 1
ATOM 818 C CA . LYS A 1 103 ? 11.347 9.091 -14.862 1.00 86.56 103 LYS A CA 1
ATOM 819 C C . LYS A 1 103 ? 11.455 8.732 -13.380 1.00 86.56 103 LYS A C 1
ATOM 821 O O . LYS A 1 103 ? 10.487 8.953 -12.659 1.00 86.56 103 LYS A O 1
ATOM 826 N N . LEU A 1 104 ? 12.591 8.179 -12.938 1.00 86.75 104 LEU A N 1
ATOM 827 C CA . LEU A 1 104 ? 12.858 7.762 -11.558 1.00 86.75 104 LEU A CA 1
ATOM 828 C C . LEU A 1 104 ? 11.748 6.867 -10.984 1.00 86.75 104 LEU A C 1
ATOM 830 O O . LEU A 1 104 ? 11.349 7.017 -9.830 1.00 86.75 104 LEU A O 1
ATOM 834 N N . ARG A 1 105 ? 11.226 5.950 -11.806 1.00 91.19 105 ARG A N 1
ATOM 835 C CA . ARG A 1 105 ? 10.171 5.027 -11.381 1.00 91.19 105 ARG A CA 1
ATOM 836 C C . ARG A 1 105 ? 10.754 3.885 -10.538 1.00 91.19 105 ARG A C 1
ATOM 838 O O . ARG A 1 105 ? 11.891 3.472 -10.782 1.00 91.19 105 ARG A O 1
ATOM 845 N N . PRO A 1 106 ? 9.989 3.376 -9.560 1.00 91.75 106 PRO A N 1
ATOM 846 C CA . PRO A 1 106 ? 10.422 2.284 -8.702 1.00 91.75 106 PRO A CA 1
ATOM 847 C C . PRO A 1 106 ? 10.249 0.921 -9.374 1.00 91.75 106 PRO A C 1
ATOM 849 O O . PRO A 1 106 ? 9.357 0.727 -10.202 1.00 91.75 106 PRO A O 1
ATOM 852 N N . ASP A 1 107 ? 11.025 -0.058 -8.930 1.00 90.81 107 ASP A N 1
ATOM 853 C CA . ASP A 1 107 ? 10.791 -1.471 -9.241 1.00 90.81 107 ASP A CA 1
ATOM 854 C C . ASP A 1 107 ? 9.857 -2.147 -8.243 1.00 90.81 107 ASP A C 1
ATOM 856 O O . ASP A 1 107 ? 9.263 -3.186 -8.535 1.00 90.81 107 ASP A O 1
ATOM 860 N N . MET A 1 108 ? 9.726 -1.562 -7.057 1.00 90.44 108 MET A N 1
ATOM 861 C CA . MET A 1 108 ? 8.954 -2.116 -5.962 1.00 90.44 108 MET A CA 1
ATOM 862 C C . MET A 1 108 ? 7.966 -1.081 -5.456 1.00 90.44 108 MET A C 1
ATOM 864 O O . MET A 1 108 ? 8.332 0.053 -5.154 1.00 90.44 108 MET A O 1
ATOM 868 N N . ALA A 1 109 ? 6.707 -1.483 -5.336 1.00 92.94 109 ALA A N 1
ATOM 869 C CA . ALA A 1 109 ? 5.672 -0.645 -4.764 1.00 92.94 109 ALA A CA 1
ATOM 870 C C . ALA A 1 109 ? 4.770 -1.450 -3.834 1.00 92.94 109 ALA A C 1
ATOM 872 O O . ALA A 1 109 ? 4.445 -2.611 -4.092 1.00 92.94 109 ALA A O 1
ATOM 873 N N . LEU A 1 110 ? 4.338 -0.822 -2.750 1.00 92.94 110 LEU A N 1
ATOM 874 C CA . LEU A 1 110 ? 3.477 -1.425 -1.747 1.00 92.94 110 LEU A CA 1
ATOM 875 C C . LEU A 1 110 ? 2.356 -0.453 -1.407 1.00 92.94 110 LEU A C 1
ATOM 877 O O . LEU A 1 110 ? 2.596 0.724 -1.155 1.00 92.94 110 LEU A O 1
ATOM 881 N N . LEU A 1 111 ? 1.123 -0.949 -1.393 1.00 94.94 111 LEU A N 1
ATOM 882 C CA . LEU A 1 111 ? -0.036 -0.200 -0.922 1.00 94.94 111 LEU A CA 1
ATOM 883 C C . LEU A 1 111 ? -0.891 -1.051 -0.002 1.00 94.94 111 LEU A C 1
ATOM 885 O O . LEU A 1 111 ? -0.973 -2.271 -0.142 1.00 94.94 111 LEU A O 1
ATOM 889 N N . GLY A 1 112 ? -1.580 -0.398 0.917 1.00 94.12 112 GLY A N 1
ATOM 890 C CA . GLY A 1 112 ? -2.446 -1.110 1.830 1.00 94.12 112 GLY A CA 1
ATOM 891 C C . GLY A 1 112 ? -3.204 -0.210 2.769 1.00 94.12 112 GLY A C 1
ATOM 892 O O . GLY A 1 112 ? -3.124 1.022 2.722 1.00 94.12 112 GLY A O 1
ATOM 893 N N . TYR A 1 113 ? -3.943 -0.870 3.643 1.00 94.31 113 TYR A N 1
ATOM 894 C CA . TYR A 1 113 ? -4.493 -0.251 4.826 1.00 94.31 113 TYR A CA 1
ATOM 895 C C . TYR A 1 113 ? -4.381 -1.188 6.021 1.00 94.31 113 TYR A C 1
ATOM 897 O O . TYR A 1 113 ? -4.325 -2.411 5.884 1.00 94.31 113 TYR A O 1
ATOM 905 N N . TYR A 1 114 ? -4.423 -0.592 7.204 1.00 93.00 114 TYR A N 1
ATOM 906 C CA . TYR A 1 114 ? -4.633 -1.281 8.466 1.00 93.00 114 TYR A CA 1
ATOM 907 C C . TYR A 1 114 ? -5.735 -0.560 9.238 1.00 93.00 114 TYR A C 1
ATOM 909 O O . TYR A 1 114 ? -5.739 0.664 9.318 1.00 93.00 114 TYR A O 1
ATOM 917 N N . CYS A 1 115 ? -6.653 -1.310 9.830 1.00 91.38 115 CYS A N 1
ATOM 918 C CA . CYS A 1 115 ? -7.668 -0.821 10.747 1.00 91.38 115 CYS A CA 1
ATOM 919 C C . CYS A 1 115 ? -7.458 -1.461 12.116 1.00 91.38 115 CYS A C 1
ATOM 921 O O . CYS A 1 115 ? -7.437 -2.689 12.238 1.00 91.38 115 CYS A O 1
ATOM 923 N N . ALA A 1 116 ? -7.331 -0.622 13.142 1.00 89.69 116 ALA A N 1
ATOM 924 C CA . ALA A 1 116 ? -7.236 -1.063 14.524 1.00 89.69 116 ALA A CA 1
ATOM 925 C C . ALA A 1 116 ? -8.556 -1.702 14.996 1.00 89.69 116 ALA A C 1
ATOM 927 O O . ALA A 1 116 ? -9.616 -1.454 14.410 1.00 89.69 116 ALA A O 1
ATOM 928 N N . PRO A 1 117 ? -8.526 -2.483 16.089 1.00 86.31 117 PRO A N 1
ATOM 929 C CA . PRO A 1 117 ? -9.735 -2.954 16.744 1.00 86.31 117 PRO A CA 1
ATOM 930 C C . PRO A 1 117 ? -10.673 -1.795 17.094 1.00 86.31 117 PRO A C 1
ATOM 932 O O . PRO A 1 117 ? -10.249 -0.673 17.392 1.00 86.31 117 PRO A O 1
ATOM 935 N N . LYS A 1 118 ? -11.982 -2.056 17.078 1.00 84.19 118 LYS A N 1
ATOM 936 C CA . LYS A 1 118 ? -12.984 -1.034 17.398 1.00 84.19 118 LYS A CA 1
ATOM 937 C C . LYS A 1 118 ? -12.742 -0.468 18.804 1.00 84.19 118 LYS A C 1
ATOM 939 O O . LYS A 1 118 ? -12.670 -1.216 19.770 1.00 84.19 118 LYS A O 1
ATOM 944 N N . GLY A 1 119 ? -12.679 0.859 18.909 1.00 81.94 119 GLY A N 1
ATOM 945 C CA . GLY A 1 119 ? -12.423 1.563 20.170 1.00 81.94 119 GLY A CA 1
ATOM 946 C C . GLY A 1 119 ? -10.941 1.787 20.481 1.00 81.94 119 GLY A C 1
ATOM 947 O O . GLY A 1 119 ? -10.641 2.557 21.389 1.00 81.94 119 GLY A O 1
ATOM 948 N N . GLN A 1 120 ? -10.022 1.193 19.713 1.00 83.50 120 GLN A N 1
ATOM 949 C CA . GLN A 1 120 ? -8.603 1.512 19.798 1.00 83.50 120 GLN A CA 1
ATOM 950 C C . GLN A 1 120 ? -8.283 2.704 18.889 1.00 83.50 120 GLN A C 1
ATOM 952 O O . GLN A 1 120 ? -8.619 2.719 17.702 1.00 83.50 120 GLN A O 1
ATOM 957 N N . ALA A 1 121 ? -7.650 3.720 19.470 1.00 82.25 121 ALA A N 1
ATOM 958 C CA . ALA A 1 121 ? -7.137 4.853 18.718 1.00 82.25 121 ALA A CA 1
ATOM 959 C C . ALA A 1 121 ? -5.840 4.460 18.007 1.00 82.25 121 ALA A C 1
ATOM 961 O O . ALA A 1 121 ? -5.015 3.731 18.559 1.00 82.25 121 ALA A O 1
ATOM 962 N N . LEU A 1 122 ? -5.666 4.966 16.791 1.00 84.06 122 LEU A N 1
ATOM 963 C CA . LEU A 1 122 ? -4.469 4.762 15.995 1.00 84.06 122 LEU A CA 1
ATOM 964 C C . LEU A 1 122 ? -3.756 6.114 15.871 1.00 84.06 122 LEU A C 1
ATOM 966 O O . LEU A 1 122 ? -3.990 6.885 14.939 1.00 84.06 122 LEU A O 1
ATOM 970 N N . GLY A 1 123 ? -2.980 6.446 16.906 1.00 84.12 123 GLY A N 1
ATOM 971 C CA . GLY A 1 123 ? -2.149 7.645 16.933 1.00 84.12 123 GLY A CA 1
ATOM 972 C C . GLY A 1 123 ? -0.909 7.495 16.043 1.00 84.12 123 GLY A C 1
ATOM 973 O O . GLY A 1 123 ? -0.663 6.413 15.509 1.00 84.12 123 GLY A O 1
ATOM 974 N N . PRO A 1 124 ? -0.107 8.563 15.875 1.00 87.25 124 PRO A N 1
ATOM 975 C CA . PRO A 1 124 ? 1.098 8.519 15.043 1.00 87.25 124 PRO A CA 1
ATOM 976 C C . PRO A 1 124 ? 2.071 7.403 15.450 1.00 87.25 124 PRO A C 1
ATOM 978 O O . PRO A 1 124 ? 2.524 6.640 14.607 1.00 87.25 124 PRO A O 1
ATOM 981 N N . VAL A 1 125 ? 2.310 7.235 16.755 1.00 86.94 125 VAL A N 1
ATOM 982 C CA . VAL A 1 125 ? 3.226 6.209 17.279 1.00 86.94 125 VAL A CA 1
ATOM 983 C C . VAL A 1 125 ? 2.698 4.797 17.017 1.00 86.94 125 VAL A C 1
ATOM 985 O O . VAL A 1 125 ? 3.465 3.899 16.678 1.00 86.94 125 VAL A O 1
ATOM 988 N N . GLU A 1 126 ? 1.394 4.565 17.172 1.00 85.50 126 GLU A N 1
ATOM 989 C CA . GLU A 1 126 ? 0.786 3.266 16.868 1.00 85.50 126 GLU A CA 1
ATOM 990 C C . GLU A 1 126 ? 0.782 2.972 15.364 1.00 85.50 126 GLU A C 1
ATOM 992 O O . GLU A 1 126 ? 0.969 1.821 14.978 1.00 85.50 126 GLU A O 1
ATOM 997 N N . ALA A 1 127 ? 0.598 3.994 14.521 1.00 87.75 127 ALA A N 1
ATOM 998 C CA . ALA A 1 127 ? 0.664 3.866 13.067 1.00 87.75 127 ALA A CA 1
ATOM 999 C C . ALA A 1 127 ? 2.054 3.434 12.606 1.00 87.75 127 ALA A C 1
ATOM 1001 O O . ALA A 1 127 ? 2.183 2.488 11.834 1.00 87.75 127 ALA A O 1
ATOM 1002 N N . GLU A 1 128 ? 3.082 4.105 13.114 1.00 89.44 128 GLU A N 1
ATOM 1003 C CA . GLU A 1 128 ? 4.479 3.827 12.785 1.00 89.44 128 GLU A CA 1
ATOM 1004 C C . GLU A 1 128 ? 4.877 2.418 13.226 1.00 89.44 128 GLU A C 1
ATOM 1006 O O . GLU A 1 128 ? 5.424 1.669 12.426 1.00 89.44 128 GLU A O 1
ATOM 1011 N N . LYS A 1 129 ? 4.450 1.982 14.420 1.00 85.25 129 LYS A N 1
ATOM 1012 C CA . LYS A 1 129 ? 4.642 0.594 14.875 1.00 85.25 129 LYS A CA 1
ATOM 1013 C C . LYS A 1 129 ? 3.996 -0.445 13.961 1.00 85.25 129 LYS A C 1
ATOM 1015 O O . LYS A 1 129 ? 4.526 -1.539 13.841 1.00 85.25 129 LYS A O 1
ATOM 1020 N N . VAL A 1 130 ? 2.844 -0.149 13.358 1.00 85.50 130 VAL A N 1
ATOM 1021 C CA . VAL A 1 130 ? 2.218 -1.050 12.373 1.00 85.50 130 VAL A CA 1
ATOM 1022 C C . VAL A 1 130 ? 3.002 -1.053 11.059 1.00 85.50 130 VAL A C 1
ATOM 1024 O O . VAL A 1 130 ? 3.088 -2.080 10.397 1.00 85.50 130 VAL A O 1
ATOM 1027 N N . ILE A 1 131 ? 3.575 0.081 10.660 1.00 86.88 131 ILE A N 1
ATOM 1028 C CA . ILE A 1 131 ? 4.397 0.162 9.448 1.00 86.88 131 ILE A CA 1
ATOM 1029 C C . ILE A 1 131 ? 5.721 -0.590 9.640 1.00 86.88 131 ILE A C 1
ATOM 1031 O O . ILE A 1 131 ? 6.125 -1.332 8.749 1.00 86.88 131 ILE A O 1
ATOM 1035 N N . ASP A 1 132 ? 6.345 -0.480 10.816 1.00 83.19 132 ASP A N 1
ATOM 1036 C CA . ASP A 1 132 ? 7.573 -1.200 11.185 1.00 83.19 132 ASP A CA 1
ATOM 1037 C C . ASP A 1 132 ? 7.428 -2.723 11.113 1.00 83.19 132 ASP A C 1
ATOM 1039 O O . ASP A 1 132 ? 8.414 -3.446 10.962 1.00 83.19 132 ASP A O 1
ATOM 1043 N N . THR A 1 133 ? 6.202 -3.232 11.231 1.00 79.12 133 THR A N 1
ATOM 1044 C CA . THR A 1 133 ? 5.931 -4.667 11.185 1.00 79.12 133 THR A CA 1
ATOM 1045 C C . THR A 1 133 ? 5.620 -5.188 9.787 1.00 79.12 133 THR A C 1
ATOM 1047 O O . THR A 1 133 ? 5.455 -6.402 9.632 1.00 79.12 133 THR A O 1
ATOM 1050 N N . ILE A 1 134 ? 5.539 -4.314 8.776 1.00 78.31 134 ILE A N 1
ATOM 1051 C CA . ILE A 1 134 ? 5.443 -4.718 7.371 1.00 78.31 134 ILE A CA 1
ATOM 1052 C C . ILE A 1 134 ? 6.797 -5.311 6.961 1.00 78.31 134 ILE A C 1
ATOM 1054 O O . ILE A 1 134 ? 7.812 -4.618 6.886 1.00 78.31 134 ILE A O 1
ATOM 1058 N N . GLY A 1 135 ? 6.805 -6.609 6.672 1.00 71.88 135 GLY A N 1
ATOM 1059 C CA . GLY A 1 135 ? 7.968 -7.338 6.183 1.00 71.88 135 GLY A CA 1
ATOM 1060 C C . GLY A 1 135 ? 7.763 -7.811 4.749 1.00 71.88 135 GLY A C 1
ATOM 1061 O O . GLY A 1 135 ? 6.721 -8.370 4.410 1.00 71.88 135 GLY A O 1
ATOM 1062 N N . VAL A 1 136 ? 8.774 -7.637 3.898 1.00 65.44 136 VAL A N 1
ATOM 1063 C CA . VAL A 1 136 ? 8.801 -8.232 2.557 1.00 65.44 136 VAL A CA 1
ATOM 1064 C C . VAL A 1 136 ? 9.941 -9.243 2.493 1.00 65.44 136 VAL A C 1
ATOM 1066 O O . VAL A 1 136 ? 11.119 -8.893 2.601 1.00 65.44 136 VAL A O 1
ATOM 1069 N N . GLY A 1 137 ? 9.590 -10.517 2.309 1.00 60.38 137 GLY A N 1
ATOM 1070 C CA . GLY A 1 137 ? 10.554 -11.597 2.139 1.00 60.38 137 GLY A CA 1
ATOM 1071 C C . GLY A 1 137 ? 11.507 -11.346 0.967 1.00 60.38 137 GLY A C 1
ATOM 1072 O O . GLY A 1 137 ? 11.068 -11.045 -0.142 1.00 60.38 137 GLY A O 1
ATOM 1073 N N . GLY A 1 138 ? 12.814 -11.451 1.217 1.00 55.41 138 GLY A N 1
ATOM 1074 C CA . GLY A 1 138 ? 13.864 -11.138 0.240 1.00 55.41 138 GLY A CA 1
ATOM 1075 C C . GLY A 1 138 ? 14.283 -9.662 0.175 1.00 55.41 138 GLY A C 1
ATOM 1076 O O . GLY A 1 138 ? 15.293 -9.376 -0.462 1.00 55.41 138 GLY A O 1
ATOM 1077 N N . VAL A 1 139 ? 13.577 -8.752 0.860 1.00 57.59 139 VAL A N 1
ATOM 1078 C CA . VAL A 1 139 ? 13.961 -7.332 1.004 1.00 57.59 139 VAL A CA 1
ATOM 1079 C C . VAL A 1 139 ? 14.441 -7.051 2.431 1.00 57.59 139 VAL A C 1
ATOM 1081 O O . VAL A 1 139 ? 15.551 -6.557 2.629 1.00 57.59 139 VAL A O 1
ATOM 1084 N N . ASN A 1 140 ? 13.674 -7.443 3.453 1.00 53.19 140 ASN A N 1
ATOM 1085 C CA . ASN A 1 140 ? 14.113 -7.304 4.842 1.00 53.19 140 ASN A CA 1
ATOM 1086 C C . ASN A 1 140 ? 15.098 -8.430 5.209 1.00 53.19 140 ASN A C 1
ATOM 1088 O O . ASN A 1 140 ? 14.740 -9.609 5.188 1.00 53.19 140 ASN A O 1
ATOM 1092 N N . LYS A 1 141 ? 16.314 -8.085 5.660 1.00 44.12 141 LYS A N 1
ATOM 1093 C CA . LYS A 1 141 ? 17.339 -9.067 6.090 1.00 44.12 141 LYS A CA 1
ATOM 1094 C C . LYS A 1 141 ? 16.884 -9.969 7.247 1.00 44.12 141 LYS A C 1
ATOM 1096 O O . LYS A 1 141 ? 17.374 -11.090 7.382 1.00 44.12 141 LYS A O 1
ATOM 1101 N N . SER A 1 142 ? 15.952 -9.485 8.066 1.00 44.84 142 SER A N 1
ATOM 1102 C CA . SER A 1 142 ? 15.398 -10.196 9.226 1.00 44.84 142 SER A CA 1
ATOM 1103 C C . SER A 1 142 ? 14.303 -11.210 8.865 1.00 44.84 142 SER A C 1
ATOM 1105 O O . SER A 1 142 ? 13.947 -12.036 9.703 1.00 44.84 142 SER A O 1
ATOM 1107 N N . PHE A 1 143 ? 13.802 -11.204 7.624 1.00 47.31 143 PHE A N 1
ATOM 1108 C CA . PHE A 1 143 ? 12.710 -12.068 7.176 1.00 47.31 143 PHE A CA 1
ATOM 1109 C C . PHE A 1 143 ? 13.225 -13.110 6.175 1.00 47.31 143 PHE A C 1
ATOM 1111 O O . PHE A 1 143 ? 13.652 -12.791 5.069 1.00 47.31 143 PHE A O 1
ATOM 1118 N N . ARG A 1 144 ? 13.202 -14.388 6.575 1.00 39.12 144 ARG A N 1
ATOM 1119 C CA . ARG A 1 144 ? 13.760 -15.515 5.795 1.00 39.12 144 ARG A CA 1
ATOM 1120 C C . ARG A 1 144 ? 12.781 -16.132 4.779 1.00 39.12 144 ARG A C 1
ATOM 1122 O O . ARG A 1 144 ? 13.101 -17.160 4.187 1.00 39.12 144 ARG A O 1
ATOM 1129 N N . GLY A 1 145 ? 11.587 -15.557 4.614 1.00 46.06 145 GLY A N 1
ATOM 1130 C CA . GLY A 1 145 ? 10.558 -16.020 3.676 1.00 46.06 145 GLY A CA 1
ATOM 1131 C C . GLY A 1 145 ? 10.667 -15.400 2.276 1.00 46.06 145 GLY A C 1
ATOM 1132 O O . GLY A 1 145 ? 11.434 -14.470 2.057 1.00 46.06 145 GLY A O 1
ATOM 1133 N N . ASN A 1 146 ? 9.851 -15.891 1.334 1.00 49.00 146 ASN A N 1
ATOM 1134 C CA . ASN A 1 146 ? 9.724 -15.367 -0.042 1.00 49.00 146 ASN A CA 1
ATOM 1135 C C . ASN A 1 146 ? 8.399 -14.590 -0.263 1.00 49.00 146 ASN A C 1
ATOM 1137 O O . ASN A 1 146 ? 7.959 -14.413 -1.404 1.00 49.00 146 ASN A O 1
ATOM 1141 N N . SER A 1 147 ? 7.711 -14.218 0.821 1.00 58.31 147 SER A N 1
ATOM 1142 C CA . SER A 1 147 ? 6.333 -13.697 0.829 1.00 58.31 147 SER A CA 1
ATOM 1143 C C . SER A 1 147 ? 6.192 -12.417 1.653 1.00 58.31 147 SER A C 1
ATOM 1145 O O . SER A 1 147 ? 7.087 -12.064 2.419 1.00 58.31 147 SER A O 1
ATOM 1147 N N . LEU A 1 148 ? 5.055 -11.741 1.496 1.00 54.06 148 LEU A N 1
ATOM 1148 C CA . LEU A 1 148 ? 4.655 -10.577 2.281 1.00 54.06 148 LEU A CA 1
ATOM 1149 C C . LEU A 1 148 ? 4.203 -10.997 3.689 1.00 54.06 148 LEU A C 1
ATOM 1151 O O . LEU A 1 148 ? 3.409 -11.928 3.848 1.00 54.06 148 LEU A O 1
ATOM 1155 N N . GLU A 1 149 ? 4.675 -10.282 4.703 1.00 59.97 149 GLU A N 1
ATOM 1156 C CA . GLU A 1 149 ? 4.378 -10.518 6.114 1.00 59.97 149 GLU A CA 1
ATOM 1157 C C . GLU A 1 149 ? 3.981 -9.205 6.801 1.00 59.97 149 GLU A C 1
ATOM 1159 O O . GLU A 1 149 ? 4.417 -8.121 6.423 1.00 59.97 149 GLU A O 1
ATOM 1164 N N . LEU A 1 150 ? 3.110 -9.297 7.804 1.00 52.34 150 LEU A N 1
ATOM 1165 C CA . LEU A 1 150 ? 2.687 -8.160 8.614 1.00 52.34 150 LEU A CA 1
ATOM 1166 C C . LEU A 1 150 ? 2.462 -8.643 10.042 1.00 52.34 150 LEU A C 1
ATOM 1168 O O . LEU A 1 150 ? 1.611 -9.507 10.253 1.00 52.34 150 LEU A O 1
ATOM 1172 N N . ALA A 1 151 ? 3.168 -8.090 11.028 1.00 51.91 151 ALA A N 1
ATOM 1173 C CA . ALA A 1 151 ? 2.804 -8.341 12.423 1.00 51.91 151 ALA A CA 1
ATOM 1174 C C . ALA A 1 151 ? 1.631 -7.425 12.807 1.00 51.91 151 ALA A C 1
ATOM 1176 O O . ALA A 1 151 ? 1.747 -6.200 12.799 1.00 51.91 151 ALA A O 1
ATOM 1177 N N . MET A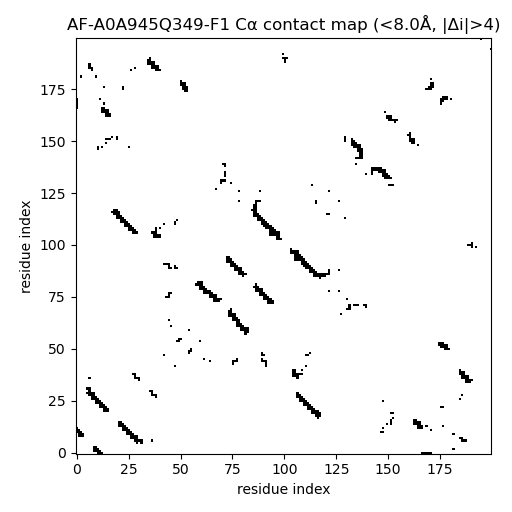 1 152 ? 0.475 -8.007 13.120 1.00 48.66 152 MET A N 1
ATOM 1178 C CA . MET A 1 152 ? -0.661 -7.260 13.667 1.00 48.66 152 MET A CA 1
ATOM 1179 C C . MET A 1 152 ? -0.479 -7.118 15.175 1.00 48.66 152 MET A C 1
ATOM 1181 O O . MET A 1 152 ? 0.133 -7.991 15.783 1.00 48.66 152 MET A O 1
ATOM 1185 N N . ALA A 1 153 ? -0.973 -6.005 15.729 1.00 39.84 153 ALA A N 1
ATOM 1186 C CA . ALA A 1 153 ? -0.736 -5.520 17.091 1.00 39.84 153 ALA A CA 1
ATOM 1187 C C . ALA A 1 153 ? -0.383 -6.610 18.132 1.00 39.84 153 ALA A C 1
ATOM 1189 O O . ALA A 1 153 ? -1.084 -7.621 18.217 1.00 39.84 153 ALA A O 1
ATOM 1190 N N . PRO A 1 154 ? 0.655 -6.393 18.961 1.00 36.41 154 PRO A N 1
ATOM 1191 C CA . PRO A 1 154 ? 1.081 -7.378 19.943 1.00 36.41 154 PRO A CA 1
ATOM 1192 C C . PRO A 1 154 ? -0.027 -7.636 20.968 1.00 36.41 154 PRO A C 1
ATOM 1194 O O . PRO A 1 154 ? -0.518 -6.708 21.613 1.00 36.41 154 PRO A O 1
ATOM 1197 N N . ASP A 1 155 ? -0.393 -8.905 21.144 1.00 39.38 155 ASP A N 1
ATOM 1198 C CA . ASP A 1 155 ? -1.031 -9.361 22.375 1.00 39.38 155 ASP A CA 1
ATOM 1199 C C . ASP A 1 155 ? 0.000 -9.189 23.510 1.00 39.38 155 ASP A C 1
ATOM 1201 O O . ASP A 1 155 ? 1.080 -9.780 23.431 1.00 39.38 155 ASP A O 1
ATOM 1205 N N . PRO A 1 156 ? -0.276 -8.399 24.564 1.00 39.12 156 PRO A N 1
ATOM 1206 C CA . PRO A 1 156 ? 0.652 -8.229 25.682 1.00 39.12 156 PRO A CA 1
ATOM 1207 C C . PRO A 1 156 ? 0.949 -9.531 26.456 1.00 39.12 156 PRO A C 1
ATOM 1209 O O . PRO A 1 156 ? 1.865 -9.534 27.274 1.00 39.12 156 PRO A O 1
ATOM 1212 N N . ASN A 1 157 ? 0.219 -10.627 26.201 1.00 41.22 157 ASN A N 1
ATOM 1213 C CA . ASN A 1 157 ? 0.378 -11.926 26.861 1.00 41.22 157 ASN A CA 1
ATOM 1214 C C . ASN A 1 157 ? 0.836 -13.077 25.941 1.00 41.22 157 ASN A C 1
ATOM 1216 O O . ASN A 1 157 ? 0.977 -14.200 26.429 1.00 41.22 157 ASN A O 1
ATOM 1220 N N . GLN A 1 158 ? 1.095 -12.851 24.646 1.00 38.44 158 GLN A N 1
ATOM 1221 C CA . GLN A 1 158 ? 1.610 -13.896 23.748 1.00 38.44 158 GLN A CA 1
ATOM 1222 C C . GLN A 1 158 ? 2.906 -13.467 23.056 1.00 38.44 158 GLN A C 1
ATOM 1224 O O . GLN A 1 158 ? 2.977 -12.443 22.388 1.00 38.44 158 GLN A O 1
ATOM 1229 N N . GLN A 1 159 ? 3.940 -14.297 23.212 1.00 32.97 159 GLN A N 1
ATOM 1230 C CA . GLN A 1 159 ? 5.304 -14.072 22.723 1.00 32.97 159 GLN A CA 1
ATOM 1231 C C . GLN A 1 159 ? 5.477 -14.137 21.193 1.00 32.97 159 GLN A C 1
ATOM 1233 O O . GLN A 1 159 ? 6.609 -14.025 20.739 1.00 32.97 159 GLN A O 1
ATOM 1238 N N . GLU A 1 160 ? 4.415 -14.246 20.387 1.00 34.31 160 GLU A N 1
ATOM 1239 C CA . GLU A 1 160 ? 4.528 -14.133 18.925 1.00 34.31 160 GLU A CA 1
ATOM 1240 C C . GLU A 1 160 ? 3.361 -13.346 18.307 1.00 34.31 160 GLU A C 1
ATOM 1242 O O . GLU A 1 160 ? 2.228 -13.835 18.294 1.00 34.31 160 GLU A O 1
ATOM 1247 N N . PRO A 1 161 ? 3.602 -12.151 17.732 1.00 36.91 161 PRO A N 1
ATOM 1248 C CA . PRO A 1 161 ? 2.593 -11.418 16.983 1.00 36.91 161 PRO A CA 1
ATOM 1249 C C . PRO A 1 161 ? 2.551 -11.941 15.542 1.00 36.91 161 PRO A C 1
ATOM 1251 O O . PRO A 1 161 ? 2.901 -11.237 14.599 1.00 36.91 161 PRO A O 1
ATOM 1254 N N . LEU A 1 162 ? 2.152 -13.195 15.332 1.00 42.31 162 LEU A N 1
ATOM 1255 C CA . LEU A 1 162 ? 1.916 -13.683 13.974 1.00 42.31 162 LEU A CA 1
ATOM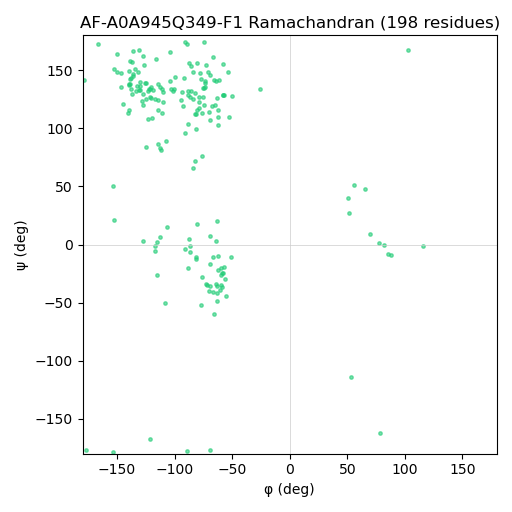 1256 C C . LEU A 1 162 ? 0.456 -13.438 13.617 1.00 42.31 162 LEU A C 1
ATOM 1258 O O . LEU A 1 162 ? -0.435 -14.232 13.930 1.00 42.31 162 LEU A O 1
ATOM 1262 N N . ALA A 1 163 ? 0.214 -12.319 12.930 1.00 46.69 163 ALA A N 1
ATOM 1263 C CA . ALA A 1 163 ? -1.011 -12.166 12.170 1.00 46.69 163 ALA A CA 1
ATOM 1264 C C . ALA A 1 163 ? -1.183 -13.408 11.299 1.00 46.69 163 ALA A C 1
ATOM 1266 O O . ALA A 1 163 ? -0.274 -13.807 10.564 1.00 46.69 163 ALA A O 1
ATOM 1267 N N . ARG A 1 164 ? -2.351 -14.046 11.372 1.00 47.16 164 ARG A N 1
ATOM 1268 C CA . ARG A 1 164 ? -2.637 -15.139 10.453 1.00 47.16 164 ARG A CA 1
ATOM 1269 C C . ARG A 1 164 ? -2.795 -14.516 9.076 1.00 47.16 164 ARG A C 1
ATOM 1271 O O . ARG A 1 164 ? -3.797 -13.859 8.806 1.00 47.16 164 ARG A O 1
ATOM 1278 N N . LEU A 1 165 ? -1.806 -14.731 8.210 1.00 48.56 165 LEU A N 1
ATOM 1279 C CA . LEU A 1 165 ? -1.983 -14.561 6.777 1.00 48.56 165 LEU A CA 1
ATOM 1280 C C . LEU A 1 165 ? -3.207 -15.395 6.392 1.00 48.56 165 LEU A C 1
ATOM 1282 O O . LEU A 1 165 ? -3.157 -16.629 6.429 1.00 48.56 165 LEU A O 1
ATOM 1286 N N . VAL A 1 166 ? -4.311 -14.740 6.038 1.00 49.19 166 VAL A N 1
ATOM 1287 C CA . VAL A 1 166 ? -5.504 -15.431 5.553 1.00 49.19 166 VAL A CA 1
ATOM 1288 C C . VAL A 1 166 ? -5.209 -15.854 4.113 1.00 49.19 166 VAL A C 1
ATOM 1290 O O . VAL A 1 166 ? -5.625 -15.219 3.142 1.00 49.19 166 VAL A O 1
ATOM 1293 N N . ARG A 1 167 ? -4.405 -16.916 3.953 1.00 42.06 167 ARG A N 1
ATOM 1294 C CA . ARG A 1 167 ? -4.129 -17.524 2.647 1.00 42.06 167 ARG A CA 1
ATOM 1295 C C . ARG A 1 167 ? -5.453 -18.043 2.092 1.00 42.06 167 ARG A C 1
ATOM 1297 O O . ARG A 1 167 ? -5.989 -19.020 2.5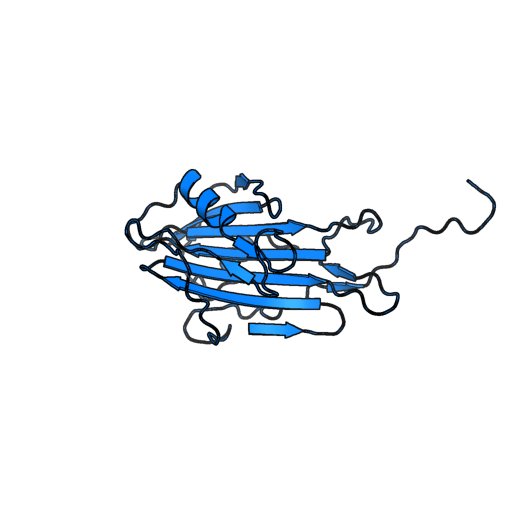97 1.00 42.06 167 ARG A O 1
ATOM 1304 N N . GLY A 1 168 ? -5.965 -17.386 1.053 1.00 36.53 168 GLY A N 1
ATOM 1305 C CA . GLY A 1 168 ? -7.171 -17.820 0.343 1.00 36.53 168 GLY A CA 1
ATOM 1306 C C . GLY A 1 168 ? -8.367 -16.870 0.421 1.00 36.53 168 GLY A C 1
ATOM 1307 O O . GLY A 1 168 ? -9.366 -17.155 -0.231 1.00 36.53 168 GLY A O 1
ATOM 1308 N N . ALA A 1 169 ? -8.283 -15.730 1.122 1.00 45.56 169 ALA A N 1
ATOM 1309 C CA . ALA A 1 169 ? -9.228 -14.645 0.855 1.00 45.56 169 ALA A CA 1
ATOM 1310 C C . ALA A 1 169 ? -9.016 -14.193 -0.600 1.00 45.56 169 ALA A C 1
ATOM 1312 O O . ALA A 1 169 ? -7.910 -13.783 -0.967 1.00 45.56 169 ALA A O 1
ATOM 1313 N N . SER A 1 170 ? -10.023 -14.360 -1.461 1.00 46.44 170 SER A N 1
ATOM 1314 C CA . SER A 1 170 ? -9.948 -13.802 -2.809 1.00 46.44 170 SER A CA 1
ATOM 1315 C C . SER A 1 170 ? -10.070 -12.285 -2.705 1.00 46.44 170 SER A C 1
ATOM 1317 O O . SER A 1 170 ? -10.795 -11.775 -1.849 1.00 46.44 170 SER A O 1
ATOM 1319 N N . ALA A 1 171 ? -9.423 -11.562 -3.617 1.00 53.81 171 ALA A N 1
ATOM 1320 C CA . ALA A 1 171 ? -9.599 -10.116 -3.742 1.00 53.81 171 ALA A CA 1
ATOM 1321 C C . ALA A 1 171 ? -11.041 -9.705 -4.151 1.00 53.81 171 ALA A C 1
ATOM 1323 O O . ALA A 1 171 ? -11.306 -8.528 -4.369 1.00 53.81 171 ALA A O 1
ATOM 1324 N N . SER A 1 172 ? -11.959 -10.672 -4.287 1.00 44.91 172 SER A N 1
ATOM 1325 C CA . SER A 1 172 ? -13.293 -10.530 -4.877 1.00 44.91 172 SER A CA 1
ATOM 1326 C C . SER A 1 172 ? -14.441 -11.049 -3.994 1.00 44.91 172 SER A C 1
ATOM 1328 O O . SER A 1 172 ? -15.592 -11.037 -4.425 1.00 44.91 172 SER A O 1
ATOM 1330 N N . GLY A 1 173 ? -14.170 -11.520 -2.770 1.00 45.91 173 GLY A N 1
ATOM 1331 C CA . GLY A 1 173 ? -15.175 -12.130 -1.893 1.00 45.91 173 GLY A CA 1
ATOM 1332 C C . GLY A 1 173 ? -15.453 -11.325 -0.621 1.00 45.91 173 GLY A C 1
ATOM 1333 O O . GLY A 1 173 ? -14.550 -11.083 0.174 1.00 45.91 173 GLY A O 1
ATOM 1334 N N . GLY A 1 174 ? -16.721 -10.970 -0.378 1.00 55.06 174 GLY A N 1
ATOM 1335 C CA . GLY A 1 174 ? -17.204 -10.572 0.954 1.00 55.06 174 GLY A CA 1
ATOM 1336 C C . GLY A 1 174 ? -16.610 -9.277 1.524 1.00 55.06 174 GLY A C 1
ATOM 1337 O O . GLY A 1 174 ? -16.186 -9.261 2.677 1.00 55.06 174 GLY A O 1
ATOM 1338 N N . GLY A 1 175 ? -16.573 -8.201 0.731 1.00 71.88 175 GLY A N 1
ATOM 1339 C CA . GLY A 1 175 ? -16.156 -6.865 1.187 1.00 71.88 175 GLY A CA 1
ATOM 1340 C C . GLY A 1 175 ? -14.646 -6.664 1.342 1.00 71.88 175 GLY A C 1
ATOM 1341 O O . GLY A 1 175 ? -14.235 -5.568 1.707 1.00 71.88 175 GLY A O 1
ATOM 1342 N N . ALA A 1 176 ? -13.839 -7.681 1.040 1.00 82.44 176 ALA A N 1
ATOM 1343 C CA . ALA A 1 176 ? -12.387 -7.585 1.000 1.00 82.44 176 ALA A CA 1
ATOM 1344 C C . ALA A 1 176 ? -11.845 -7.527 -0.423 1.00 82.44 176 ALA A C 1
ATOM 1346 O O . ALA A 1 176 ? -12.540 -7.825 -1.400 1.00 82.44 176 ALA A O 1
ATOM 1347 N N . GLY A 1 177 ? -10.583 -7.139 -0.504 1.00 85.56 177 GLY A N 1
ATOM 1348 C CA . GLY A 1 177 ? -9.833 -6.998 -1.727 1.00 85.56 177 GLY A CA 1
ATOM 1349 C C . GLY A 1 177 ? -10.156 -5.717 -2.467 1.00 85.56 177 GLY A C 1
ATOM 1350 O O . GLY A 1 177 ? -10.701 -4.747 -1.932 1.00 85.56 177 GLY A O 1
ATOM 1351 N N . THR A 1 178 ? -9.789 -5.725 -3.735 1.00 85.88 178 THR A N 1
ATOM 1352 C CA . THR A 1 178 ? -9.962 -4.605 -4.641 1.00 85.88 178 THR A CA 1
ATOM 1353 C C . THR A 1 178 ? -10.236 -5.141 -6.035 1.00 85.88 178 THR A C 1
ATOM 1355 O O . THR A 1 178 ? -9.552 -6.052 -6.504 1.00 85.88 178 THR A O 1
ATOM 1358 N N . ASP A 1 179 ? -11.216 -4.546 -6.711 1.00 85.50 179 ASP A N 1
ATOM 1359 C CA . ASP A 1 179 ? -11.565 -4.906 -8.092 1.00 85.50 179 ASP A CA 1
ATOM 1360 C C . ASP A 1 179 ? -10.445 -4.548 -9.085 1.00 85.50 179 ASP A C 1
ATOM 1362 O O . ASP A 1 179 ? -10.485 -4.955 -10.243 1.00 85.50 179 ASP A O 1
ATOM 1366 N N . TYR A 1 180 ? -9.444 -3.789 -8.633 1.00 86.44 180 TYR A N 1
ATOM 1367 C CA . TYR A 1 180 ? -8.276 -3.408 -9.418 1.00 86.44 180 TYR A CA 1
ATOM 1368 C C . TYR A 1 180 ? -7.143 -4.440 -9.360 1.00 86.44 180 TYR A C 1
ATOM 1370 O O . TYR A 1 180 ? -6.159 -4.275 -10.075 1.00 86.44 180 TYR A O 1
ATOM 1378 N N . PHE A 1 181 ? -7.244 -5.485 -8.527 1.00 85.19 181 PHE A N 1
ATOM 1379 C CA . PHE A 1 181 ? -6.232 -6.537 -8.460 1.00 85.19 181 PHE A CA 1
ATOM 1380 C C . PHE A 1 181 ? -6.528 -7.659 -9.476 1.00 85.19 181 PHE A C 1
ATOM 1382 O O . PHE A 1 181 ? -7.638 -8.195 -9.479 1.00 85.19 181 PHE A O 1
ATOM 1389 N N . PRO A 1 182 ? -5.537 -8.111 -10.269 1.00 87.44 182 PRO A N 1
ATOM 1390 C CA . PRO A 1 182 ? -4.162 -7.616 -10.324 1.00 87.44 182 PRO A CA 1
ATOM 1391 C C . PRO A 1 182 ? -4.067 -6.258 -11.030 1.00 87.44 182 PRO A C 1
ATOM 1393 O O . PRO A 1 182 ? -4.697 -6.035 -12.061 1.00 87.44 182 PRO A O 1
ATOM 1396 N N . PHE A 1 183 ? -3.217 -5.376 -10.508 1.00 87.62 183 PHE A N 1
ATOM 1397 C CA . PHE A 1 183 ? -2.982 -4.055 -11.086 1.00 87.62 183 PHE A CA 1
ATOM 1398 C C . PHE A 1 183 ? -2.176 -4.152 -12.385 1.00 87.62 183 PHE A C 1
ATOM 1400 O O . PHE A 1 183 ? -1.389 -5.079 -12.558 1.00 87.62 183 PHE A O 1
ATOM 1407 N N . ASN A 1 184 ? -2.305 -3.185 -13.290 1.00 88.88 184 ASN A N 1
ATOM 1408 C CA . ASN A 1 184 ? -1.418 -3.059 -14.448 1.00 88.88 184 ASN A CA 1
ATOM 1409 C C . ASN A 1 184 ? -0.494 -1.854 -14.240 1.00 88.88 184 ASN A C 1
ATOM 1411 O O . ASN A 1 184 ? -0.880 -0.736 -14.570 1.00 88.88 184 ASN A O 1
ATOM 1415 N N . MET A 1 185 ? 0.661 -2.075 -13.602 1.00 90.06 185 MET A N 1
ATOM 1416 C CA . MET A 1 185 ? 1.583 -1.005 -13.189 1.00 90.06 185 MET A CA 1
ATOM 1417 C C . MET A 1 185 ? 2.933 -1.068 -13.905 1.00 90.06 185 MET A C 1
ATOM 1419 O O . MET A 1 185 ? 3.582 -0.041 -14.034 1.00 90.06 185 MET A O 1
ATOM 1423 N N . ALA A 1 186 ? 3.373 -2.237 -14.368 1.00 90.31 186 ALA A N 1
ATOM 1424 C CA . ALA A 1 186 ? 4.658 -2.363 -15.046 1.00 90.31 186 ALA A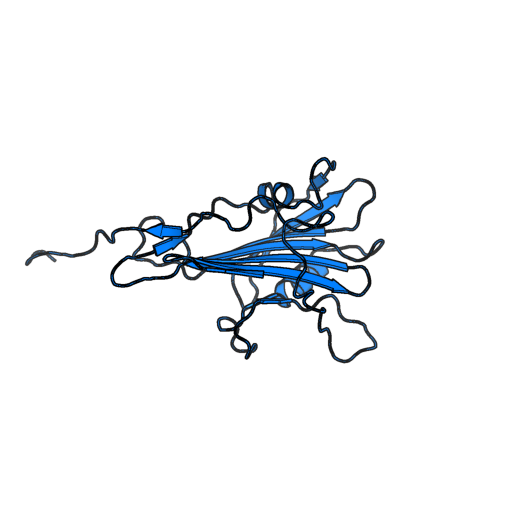 CA 1
ATOM 1425 C C . ALA A 1 186 ? 4.649 -1.783 -16.465 1.00 90.31 186 ALA A C 1
ATOM 1427 O O . ALA A 1 186 ? 3.759 -2.064 -17.270 1.00 90.31 186 ALA A O 1
ATOM 1428 N N . GLU A 1 187 ? 5.703 -1.037 -16.780 1.00 89.06 187 GLU A N 1
ATOM 1429 C CA . GLU A 1 187 ? 5.971 -0.452 -18.087 1.00 89.06 187 GLU A CA 1
ATOM 1430 C C . GLU A 1 187 ? 7.407 -0.769 -18.514 1.00 89.06 187 GLU A C 1
ATOM 1432 O O . GLU A 1 187 ? 8.357 -0.574 -17.754 1.00 89.06 187 GLU A O 1
ATOM 1437 N N . VAL A 1 188 ? 7.571 -1.217 -19.760 1.00 87.31 188 VAL A N 1
ATOM 1438 C CA . VAL A 1 188 ? 8.895 -1.356 -20.380 1.00 87.31 188 VAL A CA 1
ATOM 1439 C C . VAL A 1 188 ? 9.430 0.032 -20.728 1.00 87.31 188 VAL A C 1
ATOM 1441 O O . VAL A 1 188 ? 8.690 0.884 -21.227 1.00 87.31 188 VAL A O 1
ATOM 1444 N N . TYR A 1 189 ? 10.719 0.263 -20.496 1.00 83.88 189 TYR A N 1
ATOM 1445 C CA . TYR A 1 189 ? 11.388 1.503 -20.859 1.00 83.88 189 TYR A CA 1
ATOM 1446 C C .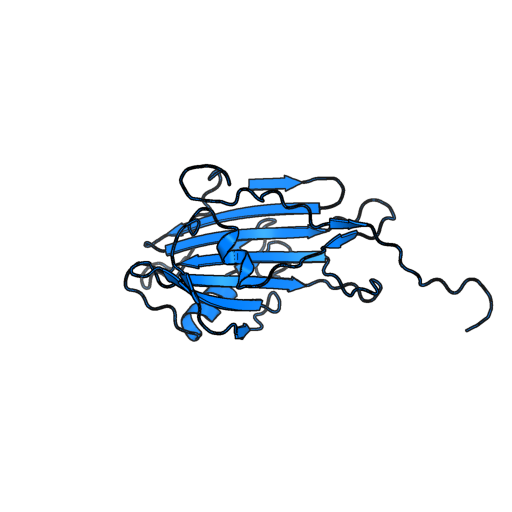 TYR A 1 189 ? 12.763 1.281 -21.480 1.00 83.88 189 TYR A C 1
ATOM 1448 O O . TYR A 1 189 ? 13.416 0.250 -21.315 1.00 83.88 189 TYR A O 1
ATOM 1456 N N . THR A 1 190 ? 13.194 2.284 -22.240 1.00 79.75 190 THR A N 1
ATOM 1457 C CA . THR A 1 190 ? 14.517 2.315 -22.862 1.00 79.75 190 THR A CA 1
ATOM 1458 C C . THR A 1 190 ? 15.404 3.253 -22.061 1.00 79.75 190 THR A C 1
ATOM 1460 O O . THR A 1 190 ? 14.986 4.360 -21.734 1.00 79.75 190 THR A O 1
ATOM 1463 N N . ILE A 1 191 ? 16.625 2.821 -21.754 1.00 73.94 191 ILE A N 1
ATOM 1464 C CA . ILE A 1 191 ? 17.644 3.697 -21.176 1.00 73.94 191 ILE A CA 1
ATOM 1465 C C . ILE A 1 191 ? 18.291 4.457 -22.337 1.00 73.94 191 ILE A C 1
ATOM 1467 O O . ILE A 1 191 ? 18.989 3.861 -23.161 1.00 73.94 191 ILE A O 1
ATOM 1471 N N . HIS A 1 192 ? 18.077 5.768 -22.421 1.00 62.16 192 HIS A N 1
ATOM 1472 C CA . HIS A 1 192 ? 18.790 6.625 -23.368 1.00 62.16 192 HIS A CA 1
ATOM 1473 C C . HIS A 1 192 ? 20.155 7.006 -22.779 1.00 62.16 192 HIS A C 1
ATOM 1475 O O . HIS A 1 192 ? 20.378 8.120 -22.327 1.00 62.16 192 HIS A O 1
ATOM 1481 N N . GLY A 1 193 ? 21.075 6.040 -22.726 1.00 54.75 193 GLY A N 1
ATOM 1482 C CA . GLY A 1 193 ? 22.338 6.197 -21.999 1.00 54.75 193 GLY A CA 1
ATOM 1483 C C . GLY A 1 193 ? 23.464 5.334 -22.545 1.00 54.75 193 GLY A C 1
ATOM 1484 O O . GLY A 1 193 ? 24.101 4.600 -21.799 1.00 54.75 193 GLY A O 1
ATOM 1485 N N . GLY A 1 194 ? 23.693 5.394 -23.855 1.00 44.22 194 GLY A N 1
ATOM 1486 C CA . GLY A 1 194 ? 24.906 4.875 -24.469 1.00 44.22 194 GLY A CA 1
ATOM 1487 C C . GLY A 1 194 ? 25.585 5.993 -25.237 1.00 44.22 194 GLY A C 1
ATOM 1488 O O . GLY A 1 194 ? 25.099 6.378 -26.298 1.00 44.22 19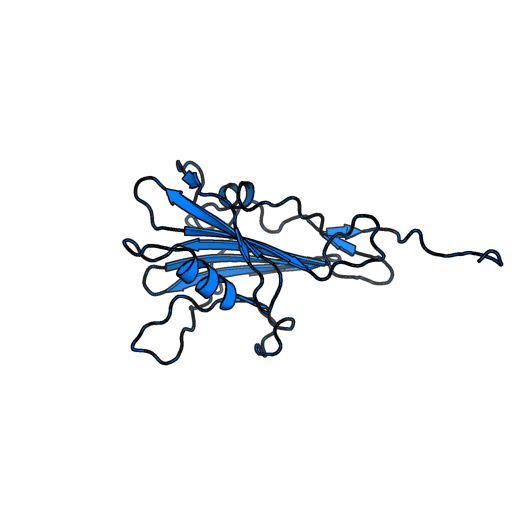4 GLY A O 1
ATOM 1489 N N . CYS A 1 195 ? 26.711 6.499 -24.740 1.00 49.88 195 CYS A N 1
ATOM 1490 C CA . CYS A 1 195 ? 27.642 7.200 -25.614 1.00 49.88 195 CYS A CA 1
ATOM 1491 C C . CYS A 1 195 ? 28.126 6.193 -26.662 1.00 49.88 195 CYS A C 1
ATOM 1493 O O . CYS A 1 195 ? 28.920 5.298 -26.373 1.00 49.88 195 CYS A O 1
ATOM 1495 N N . SER A 1 196 ? 27.594 6.292 -27.877 1.00 47.81 196 SER A N 1
ATOM 1496 C CA . SER A 1 196 ? 28.138 5.606 -29.040 1.00 47.81 196 SER A CA 1
ATOM 1497 C C . SER A 1 196 ? 29.197 6.505 -29.668 1.00 47.81 196 SER A C 1
ATOM 1499 O O . SER A 1 196 ? 28.863 7.463 -30.363 1.00 47.81 196 SER A O 1
ATOM 1501 N N . GLY A 1 197 ? 30.468 6.185 -29.444 1.00 45.41 197 GLY A N 1
ATOM 1502 C CA . GLY A 1 197 ? 31.584 6.876 -30.087 1.00 45.41 197 GLY A CA 1
ATOM 1503 C C . GLY A 1 197 ? 32.305 7.881 -29.192 1.00 45.41 197 GLY A C 1
ATOM 1504 O O . GLY A 1 197 ? 31.872 8.196 -28.091 1.00 45.41 197 GLY A O 1
ATOM 1505 N N . THR A 1 198 ? 33.461 8.307 -29.692 1.00 43.94 198 THR A N 1
ATOM 1506 C CA . THR A 1 198 ? 34.598 8.973 -29.033 1.00 43.94 198 THR A CA 1
ATOM 1507 C C . THR A 1 198 ? 34.356 10.348 -28.403 1.00 43.94 198 THR A C 1
ATOM 1509 O O . THR A 1 198 ? 35.333 11.040 -28.151 1.00 43.94 198 THR A O 1
ATOM 1512 N N . ASP A 1 199 ? 33.122 10.740 -28.099 1.00 45.03 199 ASP A N 1
ATOM 1513 C CA . ASP A 1 199 ? 32.844 12.032 -27.465 1.00 45.03 199 ASP A CA 1
ATOM 1514 C C . ASP A 1 199 ? 32.282 11.836 -26.048 1.00 45.03 199 ASP A C 1
ATOM 1516 O O . ASP A 1 199 ? 31.072 11.774 -25.814 1.00 45.03 199 ASP A O 1
ATOM 1520 N N . CYS A 1 200 ? 33.223 11.710 -25.109 1.00 52.19 200 CYS A N 1
ATOM 1521 C CA . CYS A 1 200 ? 33.136 12.059 -23.688 1.00 52.19 200 CYS A CA 1
ATOM 1522 C C . CYS A 1 200 ? 34.445 12.753 -23.307 1.00 52.19 200 CYS A C 1
ATOM 1524 O O . CYS A 1 200 ? 35.511 12.195 -23.656 1.00 52.19 200 CYS A O 1
#

Nearest PDB structures (foldseek):
  6ehc-assembly1_A  TM=1.985E-01  e=5.094E-01  Vibrio cholerae O395
  1hxx-assembly1_A  TM=1.920E-01  e=6.758E-01  Escherichia coli
  7fdy-assembly1_C  TM=2.008E-01  e=1.004E+00  Escherichia coli
  1gfp-assembly1_A  TM=1.957E-01  e=7.151E-01  Escherichia coli

Radius of gyration: 18.15 Å; Cα contacts (8 Å, |Δi|>4): 433; chains: 1; bounding box: 54×33×57 Å

pLDDT: mean 77.09, std 17.98, range [32.97, 96.5]

Foldseek 3Di:
DWDDDQFKIKDWWWFDDPQKIKIKMKMATDDDDPWDKFFQDPDDQVVLLCQWLLCPPFDKDKDDWDWDQAPQFIKIKIWMATPQGFTKIKMKGFDCQDPLPPVSGGRMIMTMMMGDHRPDHCDPVNVNVQVNQWDADPRDPVHPDNHTATQDDDDPPDPDSGGPGPPPPDLPPDSGHGPCPVPDTMDTDDRPDDPDDDDD

Secondary structure (DSSP, 8-state):
-EEE-SSEEEEEEEEEETTEEEEEEEEEE--BTTBEEEE-----HHHHHHHSGGGTT--EEE---EEE--SS--EEEEEEEETTSPEEEEEEEEEEE-TTSTT--EEEEEEEEEEPPTT----HHHHHHHHHTEEETTTSTT--SSSEEE-----TT-S----EE-TT--TTSTT-S-TTPSP--EEEE-------SS--